Protein AF-A0A2N1U677-F1 (afdb_monomer_lite)

Foldseek 3Di:
DDQLQAQEEEEEAAQQPDDPCPPDLRNLAWFADLLLQQLLCQLPPNNYDYHYDNAPVSVVVSLPSHDNYAEYEYLYHPDDDVVRVLVNLVVCCVSCVNHFYEYEDLVLAFDPSGQEYANFSCNVVVVCVVVPDRHGGDRYHDDDDDHQFGAGHPDADAADPTAHRLLQDDDFGEHEFAASSGRSCSPPPVDADDPDLVRVLVNVVSVVVSVHQEYEYERHNCALVVLLSNQVSCVVVVHAYEYEHELPDDHDHAQSDPSDAAYEYEADALVRLVSLLVVLVVCVVSVHAYEYEHEQRNFPRPCLLVNLVSHPTYHYPPVVPDDLVRLLVSLCSNCVVPLVVLVVPDDDPSSVVSSVSVVVSSCCSNVDDPVPD

pLDDT: mean 85.01, std 12.99, range [31.02, 97.56]

Secondary structure (DSSP, 8-state):
---TT-SEEEEEE---S-TT-TTSGGGGS-B---HHHHHHHTTSTTTEEEEE-SSHHHHHHHTTT----SEEEEEE-TT--HHHHHHHHHHHHHH-TTSEEEEE-TT-PPPTTSSEEE-S-SHHHHHHHHTTPPP-EEEE---TT---PPPPPSSPPPTTS-B--GGG--SSSEEEE--GGGGGGTT-SS------HHHHHHHHHHHHHTT--EEEEPSSS--HHHHHHHHHHHHHTT--EEEEE-TTS--------TTEEEEEEE---TTTHHHHHHHHHHHHHTT-EEEEEE-GGGTT-TTHHHHHHH-SEEEE--GGGS-HHHHHHHHHHHHTTTHHHHHTT--SHHHHHHHHHHHHHHHHHHH--GGG-

Radius of gyration: 21.02 Å; chains: 1; bounding box: 50×52×60 Å

Sequence (373 aa):
MQNPKSEILLISSEAEATTGDYHSLRHFGGCFAPLGLFCLAAAAPGRIAVVNAGNLTQLNECLQDFCNIKAVVIQPGSCREDKVMQSTVTELRKRFPAASIGISDPTATHREAFDFTVAGTGKTAVLRILRGEVPAGLFDGQTAATFDILDIPKEPHAEGEYEAHPEKWLAGRTLEVFQPWLGLLDRSENYFCWPGIDWMAKFISWLKLSGYGAVHFRPSGLTPANLHELRSVMLNLEMPFAASFNISEDLHFTRVGAPLRQIWLYHPAPETAHICLEQLDRIRSADCLPGVQLNLGSSGLATEPEMLAAAERICLSDLPCWALSDLKRVMARFWRRRFFSRLARLRSAGELIMFMKTSYNILDILLSSERHR

Structure (mmCIF, N/CA/C/O backbone):
data_AF-A0A2N1U677-F1
#
_entry.id   AF-A0A2N1U677-F1
#
loop_
_atom_site.group_PDB
_atom_site.id
_atom_site.type_symbol
_atom_site.label_atom_id
_atom_site.label_alt_id
_atom_site.label_comp_id
_atom_site.label_asym_id
_atom_site.label_entity_id
_atom_site.label_seq_id
_atom_site.pdbx_PDB_ins_code
_atom_site.Cartn_x
_atom_site.Cartn_y
_atom_site.Cartn_z
_atom_site.occupancy
_atom_site.B_iso_or_equiv
_atom_site.auth_seq_id
_atom_site.auth_comp_id
_atom_site.auth_asym_id
_atom_site.auth_atom_id
_atom_site.pdbx_PDB_model_num
ATOM 1 N N . MET A 1 1 ? -17.541 -1.625 4.372 1.00 56.03 1 MET A N 1
ATOM 2 C CA . MET A 1 1 ? -17.523 -2.262 5.711 1.00 56.03 1 MET A CA 1
ATOM 3 C C . MET A 1 1 ? -17.676 -1.198 6.811 1.00 56.03 1 MET A C 1
ATOM 5 O O . MET A 1 1 ? -16.831 -1.071 7.688 1.00 56.03 1 MET A O 1
ATOM 9 N N . GLN A 1 2 ? -18.742 -0.396 6.748 1.00 67.31 2 GLN A N 1
ATOM 10 C CA . GLN A 1 2 ? -19.044 0.640 7.739 1.00 67.31 2 GLN A CA 1
ATOM 11 C C . GLN A 1 2 ? -20.211 0.131 8.583 1.00 67.31 2 GLN A C 1
ATOM 13 O O . GLN A 1 2 ? -21.305 -0.075 8.065 1.00 67.31 2 GLN A O 1
ATOM 18 N N . ASN A 1 3 ? -19.964 -0.144 9.862 1.00 80.69 3 ASN A N 1
ATOM 19 C CA . ASN A 1 3 ? -21.031 -0.411 10.815 1.00 80.69 3 ASN A CA 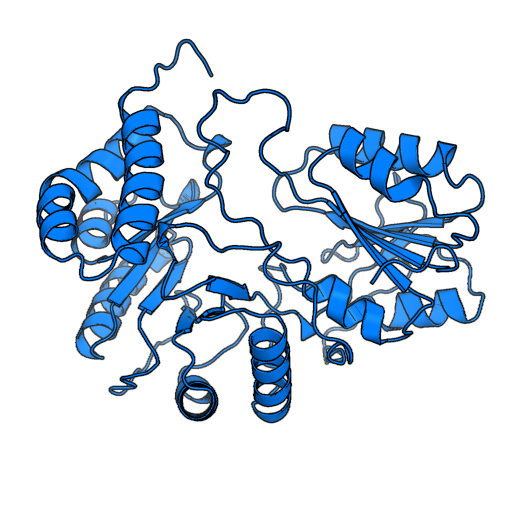1
ATOM 20 C C . ASN A 1 3 ? -21.144 0.810 11.737 1.00 80.69 3 ASN A C 1
ATOM 22 O O . ASN A 1 3 ? -20.254 1.005 12.562 1.00 80.69 3 ASN A O 1
ATOM 26 N N . PRO A 1 4 ? -22.231 1.597 11.664 1.00 83.81 4 PRO A N 1
ATOM 27 C CA . PRO A 1 4 ? -22.494 2.722 12.571 1.00 83.81 4 PRO A CA 1
ATOM 28 C C . PRO A 1 4 ? -22.359 2.379 14.066 1.00 83.81 4 PRO A C 1
ATOM 30 O O . PRO A 1 4 ? -22.087 3.242 14.899 1.00 83.81 4 PRO A O 1
ATOM 33 N N . LYS A 1 5 ? -22.530 1.093 14.412 1.00 87.38 5 LYS A N 1
ATOM 34 C CA . LYS A 1 5 ? -22.413 0.553 15.774 1.00 87.38 5 LYS A CA 1
ATOM 35 C C . LYS A 1 5 ? -20.999 0.100 16.155 1.00 87.38 5 LYS A C 1
ATOM 37 O O . LYS A 1 5 ? -20.846 -0.540 17.193 1.00 87.38 5 LYS A O 1
ATOM 42 N N . SER A 1 6 ? -19.987 0.358 15.329 1.00 92.62 6 SER A N 1
ATOM 43 C CA . SER A 1 6 ? -18.600 0.053 15.680 1.00 92.62 6 SER A CA 1
ATOM 44 C C . SER A 1 6 ? -18.167 0.799 16.943 1.00 92.62 6 SER A C 1
ATOM 46 O O . SER A 1 6 ? -18.628 1.898 17.229 1.00 92.62 6 SER A O 1
ATOM 48 N N . GLU A 1 7 ? -17.278 0.170 17.704 1.00 96.00 7 GLU A N 1
ATOM 49 C CA . GLU A 1 7 ? -16.729 0.687 18.959 1.00 96.00 7 GLU 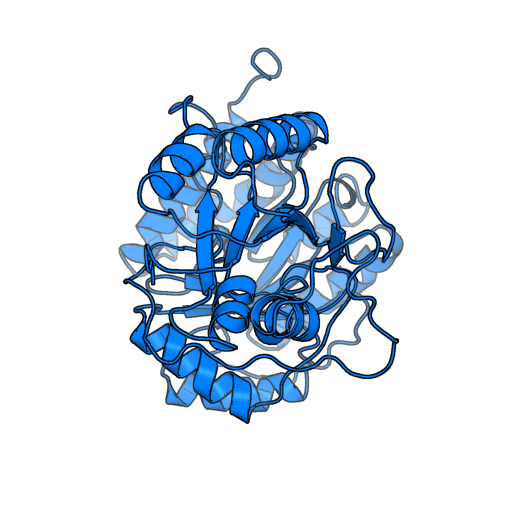A CA 1
ATOM 50 C C . GLU A 1 7 ? -15.339 1.297 18.763 1.00 96.00 7 GLU A C 1
ATOM 52 O O . GLU A 1 7 ? -14.914 2.129 19.561 1.00 96.00 7 GLU A O 1
ATOM 57 N N . ILE A 1 8 ? -14.623 0.888 17.713 1.00 97.19 8 ILE A N 1
ATOM 58 C CA . ILE A 1 8 ? -13.300 1.410 17.371 1.00 97.19 8 ILE A CA 1
ATOM 59 C C . ILE A 1 8 ? -13.316 1.925 15.936 1.00 97.19 8 ILE A C 1
ATOM 61 O O . ILE A 1 8 ? -13.784 1.227 15.031 1.00 97.19 8 ILE A O 1
ATOM 65 N N . LEU A 1 9 ? -12.759 3.120 15.733 1.00 95.88 9 LEU A N 1
ATOM 66 C CA . LEU A 1 9 ? -12.457 3.660 14.409 1.00 95.88 9 LEU A CA 1
ATOM 67 C C . LEU A 1 9 ? -10.959 3.581 14.136 1.00 95.88 9 LEU A C 1
ATOM 69 O O . LEU A 1 9 ? -10.155 4.131 14.887 1.00 95.88 9 LEU A O 1
ATOM 73 N N . LEU A 1 10 ? -10.593 2.925 13.040 1.00 95.25 10 LEU A N 1
ATOM 74 C CA . LEU A 1 10 ? -9.250 2.960 12.477 1.00 95.25 10 LEU A CA 1
ATOM 75 C C . LEU A 1 10 ? -9.245 3.969 11.334 1.00 95.25 10 LEU A C 1
ATOM 77 O O . LEU A 1 10 ? -9.951 3.781 10.344 1.00 95.25 10 LEU A O 1
ATOM 81 N N . ILE A 1 11 ? -8.471 5.039 11.472 1.00 92.25 11 ILE A N 1
ATOM 82 C CA . ILE A 1 11 ? -8.422 6.113 10.482 1.00 92.25 11 ILE A CA 1
ATOM 83 C C . ILE A 1 11 ? -7.095 6.032 9.746 1.00 92.25 11 ILE A C 1
ATOM 85 O O . ILE A 1 11 ? -6.041 6.229 10.351 1.00 92.25 11 ILE A O 1
ATOM 89 N N . SER A 1 12 ? -7.149 5.790 8.437 1.00 88.38 12 SER A N 1
ATOM 90 C CA . SER A 1 12 ? -6.002 6.053 7.578 1.00 88.38 12 SER A CA 1
ATOM 91 C C . SER A 1 12 ? -5.992 7.530 7.238 1.00 88.38 12 SER A C 1
ATOM 93 O O . SER A 1 12 ? -6.943 8.074 6.675 1.00 88.38 12 SER A O 1
ATOM 95 N N . SER A 1 13 ? -4.919 8.187 7.649 1.00 74.75 13 SER A N 1
ATOM 96 C CA . SER A 1 13 ? -4.715 9.609 7.465 1.00 74.75 13 SER A CA 1
ATOM 97 C C . SER A 1 13 ? -3.716 9.818 6.327 1.00 74.75 13 SER A C 1
ATOM 99 O O . SER A 1 13 ? -2.643 10.404 6.514 1.00 74.75 13 SER A O 1
ATOM 101 N N . GLU A 1 14 ? -4.052 9.319 5.142 1.00 65.81 14 GLU A N 1
ATOM 102 C CA . GLU A 1 14 ? -3.264 9.590 3.946 1.00 65.81 14 GLU A CA 1
ATOM 103 C C . GLU A 1 14 ? -3.362 11.065 3.577 1.00 65.81 14 GLU A C 1
ATOM 105 O O . GLU A 1 14 ? -4.395 11.716 3.743 1.00 65.81 14 GLU A O 1
ATOM 110 N N . ALA A 1 15 ? -2.258 11.633 3.106 1.00 50.53 15 ALA A N 1
ATOM 111 C CA . ALA A 1 15 ? -2.346 12.865 2.351 1.00 50.53 15 ALA A CA 1
ATOM 112 C C . ALA A 1 15 ? -2.879 12.485 0.965 1.00 50.53 15 ALA A C 1
ATOM 114 O O . ALA A 1 15 ? -2.095 12.117 0.092 1.00 50.53 15 ALA A O 1
ATOM 115 N N . GLU A 1 16 ? -4.195 12.556 0.750 1.00 42.88 16 GLU A N 1
ATOM 116 C CA . GLU A 1 16 ? -4.633 12.800 -0.621 1.00 42.88 16 GLU A CA 1
ATOM 117 C C . GLU A 1 16 ? -4.070 14.157 -1.045 1.00 42.88 16 GLU A C 1
ATOM 119 O O . GLU A 1 16 ? -3.900 15.081 -0.239 1.00 42.88 16 GLU A O 1
ATOM 124 N N . ALA A 1 17 ? -3.789 14.282 -2.337 1.00 41.75 17 ALA A N 1
ATOM 125 C CA . ALA A 1 17 ? -3.761 15.582 -2.972 1.00 41.75 17 ALA A CA 1
ATOM 126 C C . ALA A 1 17 ? -4.992 16.372 -2.509 1.00 41.75 17 ALA A C 1
ATOM 128 O O . ALA A 1 17 ? -6.118 15.933 -2.714 1.00 41.75 17 ALA A O 1
ATOM 129 N N . THR A 1 18 ? -4.766 17.494 -1.832 1.00 33.59 18 THR A N 1
ATOM 130 C CA . THR A 1 18 ? -5.802 18.359 -1.264 1.00 33.59 18 THR A CA 1
ATOM 131 C C . THR A 1 18 ? -6.970 18.552 -2.230 1.00 33.59 18 THR A C 1
ATOM 133 O O . THR A 1 18 ? -6.846 19.198 -3.270 1.00 33.59 18 THR A O 1
ATOM 136 N N . THR A 1 19 ? -8.112 17.985 -1.860 1.00 31.02 19 THR A N 1
ATOM 137 C CA . THR A 1 19 ? -9.410 18.131 -2.517 1.00 31.02 19 THR A CA 1
ATOM 138 C C . THR A 1 19 ? -9.837 19.596 -2.402 1.00 31.02 19 THR A C 1
ATOM 140 O O . THR A 1 19 ? -10.115 20.086 -1.310 1.00 31.02 19 THR A O 1
ATOM 143 N N . GLY A 1 20 ? -9.809 20.312 -3.527 1.00 32.31 20 GLY A N 1
ATOM 144 C CA . GLY A 1 20 ? -10.097 21.749 -3.608 1.00 32.31 20 GLY A CA 1
ATOM 145 C C . GLY A 1 20 ? -9.450 22.429 -4.815 1.00 32.31 20 GLY A C 1
ATOM 146 O O . GLY A 1 20 ? -10.055 23.320 -5.401 1.00 32.31 20 GLY A O 1
ATOM 147 N N . ASP A 1 21 ? -8.296 21.931 -5.268 1.00 33.22 21 ASP A N 1
ATOM 148 C CA . ASP A 1 21 ? -7.596 22.455 -6.443 1.00 33.22 21 ASP A CA 1
ATOM 149 C C . ASP A 1 21 ? -7.644 21.447 -7.594 1.00 33.22 21 ASP A C 1
ATOM 151 O O . ASP A 1 21 ? -6.665 20.753 -7.864 1.00 33.22 21 ASP A O 1
ATOM 155 N N . TYR A 1 22 ? -8.756 21.410 -8.334 1.00 37.72 22 TYR A N 1
ATOM 156 C CA . TYR A 1 22 ? -8.947 20.627 -9.575 1.00 37.72 22 TYR A CA 1
ATOM 157 C C . TYR A 1 22 ? -7.902 20.905 -10.691 1.00 37.72 22 TYR A C 1
ATOM 159 O O . TYR A 1 22 ? -8.028 20.415 -11.812 1.00 37.72 22 TYR A O 1
ATOM 167 N N . HIS A 1 23 ? -6.863 21.694 -10.404 1.00 37.09 23 HIS A N 1
ATOM 168 C CA . HIS A 1 23 ? -5.899 22.241 -11.349 1.00 37.09 23 HIS A CA 1
ATOM 169 C C . HIS A 1 23 ? -4.428 21.896 -11.052 1.00 37.09 23 HIS A C 1
ATOM 171 O O . HIS A 1 23 ? -3.571 22.373 -11.789 1.00 37.09 23 HIS A O 1
ATOM 177 N N . SER A 1 24 ? -4.092 21.089 -10.028 1.00 40.50 24 SER A N 1
ATOM 178 C CA . SER A 1 24 ? -2.680 20.758 -9.729 1.00 40.50 24 SER A CA 1
ATOM 179 C C . SER A 1 24 ? -2.308 19.278 -9.917 1.00 40.50 24 SER A C 1
ATOM 181 O O . SER A 1 24 ? -3.062 18.385 -9.519 1.00 40.50 24 SER A O 1
ATOM 183 N N . LEU A 1 25 ? -1.107 19.053 -10.477 1.00 45.97 25 LEU A N 1
ATOM 184 C CA . LEU A 1 25 ? -0.244 17.855 -10.606 1.00 45.97 25 LEU A CA 1
ATOM 185 C C . LEU A 1 25 ? -0.531 16.593 -9.762 1.00 45.97 25 LEU A C 1
ATOM 187 O O . LEU A 1 25 ? -0.080 15.504 -10.110 1.00 45.97 25 LEU A O 1
ATOM 191 N N . ARG A 1 26 ? -1.151 16.723 -8.590 1.00 47.69 26 ARG A N 1
ATOM 192 C CA . ARG A 1 26 ? -1.172 15.701 -7.534 1.00 47.69 26 ARG A CA 1
ATOM 193 C C . ARG A 1 26 ? -2.289 14.649 -7.692 1.00 47.69 26 ARG A C 1
ATOM 195 O O . ARG A 1 26 ? -2.305 13.682 -6.942 1.00 47.69 26 ARG A O 1
ATOM 202 N N . HIS A 1 27 ? -3.179 14.788 -8.678 1.00 49.16 27 HIS A N 1
ATOM 203 C CA . HIS A 1 27 ? -4.418 13.994 -8.793 1.00 49.16 27 HIS A CA 1
ATOM 204 C C . HIS A 1 27 ? -4.278 12.602 -9.435 1.00 49.16 27 HIS A C 1
ATOM 206 O O . HIS A 1 27 ? -5.198 11.798 -9.336 1.00 49.16 27 HIS A O 1
ATOM 212 N N . PHE A 1 28 ? -3.154 12.290 -10.088 1.00 52.91 28 PHE A N 1
ATOM 213 C CA . PHE A 1 28 ? -2.907 10.953 -10.658 1.00 52.91 28 PHE A CA 1
ATOM 214 C C . PHE A 1 28 ? -1.932 10.115 -9.819 1.00 52.91 28 PHE A C 1
ATOM 216 O O . PHE A 1 28 ? -1.472 9.065 -10.273 1.00 52.91 28 PHE A O 1
ATOM 223 N N . GLY A 1 29 ? -1.601 10.578 -8.608 1.00 56.81 29 GLY A N 1
ATOM 224 C CA . GLY A 1 29 ? -0.996 9.731 -7.588 1.00 56.81 29 GLY A CA 1
ATOM 225 C C . GLY A 1 29 ? -1.984 8.623 -7.254 1.00 56.81 29 GLY A C 1
ATOM 226 O O . GLY A 1 29 ? -3.143 8.925 -6.994 1.00 56.81 29 GLY A O 1
ATOM 227 N N . GLY A 1 30 ? -1.575 7.357 -7.342 1.00 63.50 30 GLY A N 1
ATOM 228 C CA . GLY A 1 30 ? -2.467 6.245 -7.010 1.00 63.50 30 GLY A CA 1
ATOM 229 C C . GLY A 1 30 ? -3.147 6.443 -5.648 1.00 63.50 30 GLY A C 1
ATOM 230 O O . GLY A 1 30 ? -2.568 7.053 -4.752 1.00 63.50 30 GLY A O 1
ATOM 231 N N . CYS A 1 31 ? -4.366 5.935 -5.495 1.00 75.25 31 CYS A N 1
ATOM 232 C CA . CYS A 1 31 ? -5.063 5.915 -4.214 1.00 75.25 31 CYS A CA 1
ATOM 233 C C . CYS A 1 31 ? -4.738 4.588 -3.528 1.00 75.25 31 CYS A C 1
ATOM 235 O O . CYS A 1 31 ? -5.132 3.523 -4.017 1.00 75.25 31 CYS A O 1
ATOM 237 N N . PHE A 1 32 ? -3.967 4.634 -2.442 1.00 81.38 32 PHE A N 1
ATOM 238 C CA . PHE A 1 32 ? -3.572 3.423 -1.740 1.00 81.38 32 PHE A CA 1
ATOM 239 C C . PHE A 1 32 ? -4.705 2.922 -0.847 1.00 81.38 32 PHE A C 1
ATOM 241 O O . PHE A 1 32 ? -5.360 3.673 -0.130 1.00 81.38 32 PHE A O 1
ATOM 248 N N . ALA A 1 33 ? -4.918 1.611 -0.866 1.00 86.00 33 ALA A N 1
ATOM 249 C CA . ALA A 1 33 ? -5.853 0.977 0.045 1.00 86.00 33 ALA A CA 1
ATOM 250 C C . ALA A 1 33 ? -5.252 0.922 1.465 1.00 86.00 33 ALA A C 1
ATOM 252 O O . ALA A 1 33 ? -4.071 0.578 1.615 1.00 86.00 33 ALA A O 1
ATOM 253 N N . PRO A 1 34 ? -6.034 1.171 2.531 1.00 89.62 34 PRO A N 1
ATOM 254 C CA . PRO A 1 34 ? -5.597 0.976 3.911 1.00 89.62 34 PRO A CA 1
ATOM 255 C C . PRO A 1 34 ? -5.701 -0.512 4.292 1.00 89.62 34 PRO A C 1
ATOM 257 O O . PRO A 1 34 ? -6.388 -0.888 5.243 1.00 89.62 34 PRO A O 1
ATOM 260 N N . LEU A 1 35 ? -5.047 -1.378 3.510 1.00 93.38 35 LEU A N 1
ATOM 261 C CA . LEU A 1 35 ? -5.156 -2.837 3.609 1.00 93.38 35 LEU A CA 1
ATOM 262 C C . LEU A 1 35 ? -4.779 -3.347 5.002 1.00 93.38 35 LEU A C 1
ATOM 264 O O . LEU A 1 35 ? -5.471 -4.216 5.531 1.00 93.38 35 LEU A O 1
ATOM 268 N N . GLY A 1 36 ? -3.750 -2.762 5.623 1.00 94.44 36 GLY A N 1
ATOM 269 C CA . GLY A 1 36 ? -3.410 -3.036 7.016 1.00 94.44 36 GLY A CA 1
ATOM 270 C C . GLY A 1 36 ? -4.572 -2.812 7.977 1.00 94.44 36 GLY A C 1
ATOM 271 O O . GLY A 1 36 ? -4.876 -3.665 8.811 1.00 94.44 36 GLY A O 1
ATOM 272 N N . LEU A 1 37 ? -5.286 -1.696 7.833 1.00 94.75 37 LEU A N 1
ATOM 273 C CA . LEU A 1 37 ? -6.435 -1.395 8.684 1.00 94.75 37 LEU A CA 1
ATOM 274 C C . LEU A 1 37 ? -7.602 -2.347 8.419 1.00 94.75 37 LEU A C 1
ATOM 276 O O . LEU A 1 37 ? -8.289 -2.727 9.366 1.00 94.75 37 LEU A O 1
ATOM 280 N N . PHE A 1 38 ? -7.811 -2.782 7.172 1.00 94.62 38 PHE A N 1
ATOM 281 C CA . PHE A 1 38 ? -8.816 -3.804 6.865 1.00 94.62 38 PHE A CA 1
ATOM 282 C C . PHE A 1 38 ? -8.484 -5.143 7.536 1.00 94.62 38 PHE A C 1
ATOM 284 O O . PHE A 1 38 ? -9.351 -5.720 8.195 1.00 94.62 38 PHE A O 1
ATOM 291 N N . CYS A 1 39 ? -7.234 -5.606 7.442 1.00 96.00 39 CYS A N 1
ATOM 292 C CA . CYS A 1 39 ? -6.762 -6.796 8.156 1.00 96.00 39 CYS A CA 1
ATOM 293 C C . CYS A 1 39 ? -6.886 -6.642 9.680 1.00 96.00 39 CYS A C 1
ATOM 295 O O . CYS A 1 39 ? -7.303 -7.572 10.367 1.00 96.00 39 CYS A O 1
ATOM 297 N N . LEU A 1 40 ? -6.611 -5.457 10.232 1.00 96.12 40 LEU A N 1
ATOM 298 C CA . LEU A 1 40 ? -6.774 -5.210 11.666 1.00 96.12 40 LEU A CA 1
ATOM 299 C C . LEU A 1 40 ? -8.248 -5.228 12.090 1.00 96.12 40 LEU A C 1
ATOM 301 O O . LEU A 1 40 ? -8.591 -5.808 13.120 1.00 96.12 40 LEU A O 1
ATOM 305 N N . ALA A 1 41 ? -9.139 -4.651 11.285 1.00 95.50 41 ALA A N 1
ATOM 306 C CA . ALA A 1 41 ? -10.576 -4.687 11.536 1.00 95.50 41 ALA A CA 1
ATOM 307 C C . ALA A 1 41 ? -11.150 -6.116 11.486 1.00 95.50 41 ALA A C 1
ATOM 309 O O . ALA A 1 41 ? -12.126 -6.412 12.181 1.00 95.50 41 ALA A O 1
ATOM 310 N N . ALA A 1 42 ? -10.513 -7.029 10.742 1.00 94.75 42 ALA A N 1
ATOM 311 C CA . ALA A 1 42 ? -10.884 -8.442 10.712 1.00 94.75 42 ALA A CA 1
ATOM 312 C C . ALA A 1 42 ? -10.698 -9.152 12.070 1.00 94.75 42 ALA A C 1
ATOM 314 O O . ALA A 1 42 ? -11.328 -10.186 12.292 1.00 94.75 42 ALA A O 1
ATOM 315 N N . ALA A 1 43 ? -9.923 -8.585 13.007 1.00 94.06 43 ALA A N 1
ATOM 316 C CA . ALA A 1 43 ? -9.764 -9.129 14.359 1.00 94.06 43 ALA A CA 1
ATOM 317 C C . ALA A 1 43 ? -11.063 -9.091 15.190 1.00 94.06 43 ALA A C 1
ATOM 319 O O . ALA A 1 43 ? -11.231 -9.888 16.113 1.00 94.06 43 ALA A O 1
ATOM 320 N N . ALA A 1 44 ? -11.990 -8.178 14.877 1.00 93.69 44 ALA A N 1
ATOM 321 C CA . ALA A 1 44 ? -13.313 -8.119 15.498 1.00 93.69 44 ALA A CA 1
ATOM 322 C C . ALA A 1 44 ? -14.359 -7.558 14.512 1.00 93.69 44 ALA A C 1
ATOM 324 O O . ALA A 1 44 ? -14.758 -6.389 14.620 1.00 93.69 44 ALA A O 1
ATOM 325 N N . PRO A 1 45 ? -14.830 -8.384 13.555 1.00 90.62 45 PRO A N 1
ATOM 326 C CA . PRO A 1 45 ? -15.741 -7.947 12.502 1.00 90.62 45 PRO A CA 1
ATOM 327 C C . PRO A 1 45 ? -17.011 -7.302 13.065 1.00 90.62 45 PRO A C 1
ATOM 329 O O . PRO A 1 45 ? -17.600 -7.784 14.032 1.00 90.62 45 PRO A O 1
ATOM 332 N N . GLY A 1 46 ? -17.422 -6.181 12.472 1.00 90.12 46 GLY A N 1
ATOM 333 C CA . GLY A 1 46 ? -18.595 -5.410 12.894 1.00 90.12 46 GLY A CA 1
ATOM 334 C C . GLY A 1 46 ? -18.377 -4.516 14.120 1.00 90.12 46 GLY A C 1
ATOM 335 O O . GLY A 1 46 ? -19.147 -3.575 14.309 1.00 90.12 46 GLY A O 1
ATOM 336 N N . ARG A 1 47 ? -17.330 -4.739 14.923 1.00 94.62 47 ARG A N 1
ATOM 337 C CA . ARG A 1 47 ? -16.988 -3.888 16.081 1.00 94.62 47 ARG A CA 1
ATOM 338 C C . ARG A 1 47 ? -15.918 -2.846 15.764 1.00 94.62 47 ARG A C 1
ATOM 340 O O . ARG A 1 47 ? -15.796 -1.871 16.500 1.00 94.62 47 ARG A O 1
ATOM 347 N N . ILE A 1 48 ? -15.172 -3.036 14.680 1.00 95.25 48 ILE A N 1
ATOM 348 C CA . ILE A 1 48 ? -14.133 -2.119 14.209 1.00 95.25 48 ILE A CA 1
ATOM 349 C C . ILE A 1 48 ? -14.516 -1.632 12.810 1.00 95.25 48 ILE A C 1
ATOM 351 O O . ILE A 1 48 ? -14.821 -2.449 11.938 1.00 95.25 48 ILE A O 1
ATOM 355 N N . ALA A 1 49 ? -14.480 -0.319 12.599 1.00 93.31 49 ALA A N 1
ATOM 356 C CA . ALA A 1 49 ? -14.676 0.298 11.293 1.00 93.31 49 ALA A CA 1
ATOM 357 C C . ALA A 1 49 ? -13.386 0.971 10.817 1.00 93.31 49 ALA A C 1
ATOM 359 O O . ALA A 1 49 ? -12.609 1.494 11.616 1.00 93.31 49 ALA A O 1
ATOM 360 N N . VAL A 1 50 ? -13.172 0.949 9.501 1.00 92.00 50 VAL A N 1
ATOM 361 C CA . VAL A 1 50 ? -12.043 1.610 8.842 1.00 92.00 50 VAL A CA 1
ATOM 362 C C . VAL A 1 50 ? -12.564 2.818 8.084 1.00 92.00 50 VAL A C 1
ATOM 364 O O . VAL A 1 50 ? -13.530 2.711 7.330 1.00 92.00 50 VAL A O 1
ATOM 367 N N . VAL A 1 51 ? -11.909 3.955 8.284 1.00 89.25 51 VAL A N 1
ATOM 368 C CA . VAL A 1 51 ? -12.169 5.199 7.564 1.00 89.25 51 VAL A CA 1
ATOM 369 C C . VAL A 1 51 ? -10.890 5.583 6.834 1.00 89.25 51 VAL A C 1
ATOM 371 O O . VAL A 1 51 ? -9.843 5.744 7.458 1.00 89.25 51 VAL A O 1
ATOM 374 N N . ASN A 1 52 ? -10.971 5.722 5.514 1.00 84.12 52 ASN A N 1
ATOM 375 C CA . ASN A 1 52 ? -9.918 6.342 4.722 1.00 84.12 52 ASN A CA 1
ATOM 376 C C . ASN A 1 52 ? -10.363 7.764 4.391 1.00 84.12 52 ASN A C 1
ATOM 378 O O . ASN A 1 52 ? -11.390 7.933 3.735 1.00 84.12 52 ASN A O 1
ATOM 382 N N . ALA A 1 53 ? -9.653 8.770 4.895 1.00 72.62 53 ALA A N 1
ATOM 383 C CA . ALA A 1 53 ? -10.010 10.164 4.662 1.00 72.62 53 ALA A CA 1
ATOM 384 C C . ALA A 1 53 ? -8.786 10.961 4.213 1.00 72.62 53 ALA A C 1
ATOM 386 O O . ALA A 1 53 ? -7.830 11.160 4.971 1.00 72.62 53 ALA A O 1
ATOM 387 N N . GLY A 1 54 ? -8.853 11.466 2.982 1.00 66.50 54 GLY A N 1
ATOM 388 C CA . GLY A 1 54 ? -7.821 12.297 2.378 1.00 66.50 54 GLY A CA 1
ATOM 389 C C . GLY A 1 54 ? -7.740 13.694 2.988 1.00 66.50 54 GLY A C 1
ATOM 390 O O . GLY A 1 54 ? -6.656 14.275 3.064 1.00 66.50 54 GLY A O 1
ATOM 391 N N . ASN A 1 55 ? -8.861 14.224 3.491 1.00 71.94 55 ASN A N 1
ATOM 392 C CA . ASN A 1 55 ? -8.935 15.537 4.136 1.00 71.94 55 ASN A CA 1
ATOM 393 C C . ASN A 1 55 ? -9.930 15.573 5.322 1.00 71.94 55 ASN A C 1
ATOM 395 O O . ASN A 1 55 ? -10.623 14.597 5.609 1.00 71.94 55 ASN A O 1
ATOM 399 N N . LEU A 1 56 ? -10.008 16.719 6.014 1.00 76.69 56 LEU A N 1
ATOM 400 C CA . LEU A 1 56 ? -10.920 16.920 7.153 1.00 76.69 56 LEU A CA 1
ATOM 401 C C . LEU A 1 56 ? -12.408 16.928 6.761 1.00 76.69 56 LEU A C 1
ATOM 403 O O . LEU A 1 56 ? -13.240 16.500 7.554 1.00 76.69 56 LEU A O 1
ATOM 407 N N . THR A 1 57 ? -12.759 17.392 5.562 1.00 78.38 57 THR A N 1
ATOM 408 C CA . THR A 1 57 ? -14.151 17.437 5.086 1.00 78.38 57 THR A CA 1
ATOM 409 C C . THR A 1 57 ? -14.703 16.033 4.842 1.00 78.38 57 THR A C 1
ATOM 411 O O . THR A 1 57 ? -15.710 15.667 5.438 1.00 78.38 57 THR A O 1
ATOM 414 N N . GLN A 1 58 ? -13.997 15.217 4.054 1.00 77.81 58 GLN A N 1
ATOM 415 C CA . GLN A 1 58 ? -14.297 13.802 3.826 1.00 77.81 58 GLN A CA 1
ATOM 416 C C . GLN A 1 58 ? -14.316 13.028 5.145 1.00 77.81 58 GLN A C 1
ATOM 418 O O . GLN A 1 58 ? -15.180 12.181 5.356 1.00 77.81 58 GLN A O 1
ATOM 423 N N . LEU A 1 59 ? -13.378 13.328 6.056 1.00 83.69 59 LEU A N 1
ATOM 424 C CA . LEU A 1 59 ? -13.385 12.731 7.387 1.00 83.69 59 LEU A CA 1
ATOM 425 C C . LEU A 1 59 ? -14.704 13.046 8.100 1.00 83.69 59 LEU A C 1
ATOM 427 O O . LEU A 1 59 ? -15.384 12.132 8.550 1.00 83.69 59 LEU A O 1
ATOM 431 N N . ASN A 1 60 ? -15.100 14.315 8.159 1.00 83.69 60 ASN A N 1
ATOM 432 C CA . ASN A 1 60 ? -16.330 14.726 8.830 1.00 83.69 60 ASN A CA 1
ATOM 433 C C . ASN A 1 60 ? -17.585 14.103 8.215 1.00 83.69 60 ASN A C 1
ATOM 435 O O . ASN A 1 60 ? -18.472 13.702 8.964 1.00 83.69 60 ASN A O 1
ATOM 439 N N . GLU A 1 61 ? -17.652 13.991 6.887 1.00 84.12 61 GLU A N 1
ATOM 440 C CA . GLU A 1 61 ? -18.738 13.309 6.172 1.00 84.12 61 GLU A CA 1
ATOM 441 C C . GLU A 1 61 ? -18.816 11.826 6.558 1.00 84.12 61 GLU A C 1
ATOM 443 O O . GLU A 1 61 ? -19.868 11.357 6.987 1.00 84.12 61 GLU A O 1
ATOM 448 N N . CYS A 1 62 ? -17.689 11.109 6.523 1.00 83.75 62 CYS A N 1
ATOM 449 C CA . CYS A 1 62 ? -17.621 9.702 6.921 1.00 83.75 62 CYS A CA 1
ATOM 450 C C . CYS A 1 62 ? -17.982 9.472 8.398 1.00 83.75 62 CYS A C 1
ATOM 452 O O . CYS A 1 62 ? -18.459 8.400 8.761 1.00 83.75 62 CYS A O 1
ATOM 454 N N . LEU A 1 63 ? -17.740 10.452 9.273 1.00 87.81 63 LEU A N 1
ATOM 455 C CA . LEU A 1 63 ? -17.968 10.326 10.715 1.00 87.81 63 LEU A CA 1
ATOM 456 C C . LEU A 1 63 ? -19.418 10.612 11.157 1.00 87.81 63 LEU A C 1
ATOM 458 O O . LEU A 1 63 ? -19.729 10.471 12.349 1.00 87.81 63 LEU A O 1
ATOM 462 N N . GLN A 1 64 ? -20.313 11.013 10.245 1.00 85.38 64 GLN A N 1
ATOM 463 C CA . GLN A 1 64 ? -21.690 11.405 10.586 1.00 85.38 64 GLN A CA 1
ATOM 464 C C . GLN A 1 64 ? -22.527 10.256 11.157 1.00 85.38 64 GLN A C 1
ATOM 466 O O . GLN A 1 64 ? -23.346 10.482 12.050 1.00 85.38 64 GLN A O 1
ATOM 471 N N . ASP A 1 65 ? -22.264 9.028 10.720 1.00 85.06 65 ASP A N 1
ATOM 472 C CA . ASP A 1 65 ? -23.098 7.878 11.070 1.00 85.06 65 ASP A CA 1
ATOM 473 C C . ASP A 1 65 ? -22.656 7.166 12.356 1.00 85.06 65 ASP A C 1
ATOM 475 O O . ASP A 1 65 ? -23.395 6.357 12.913 1.00 85.06 65 ASP A O 1
ATOM 479 N N . PHE A 1 66 ? -21.463 7.466 12.873 1.00 88.88 66 PHE A N 1
ATOM 480 C CA . PHE A 1 66 ? -20.923 6.798 14.057 1.00 88.88 66 PHE A CA 1
ATOM 481 C C . PHE A 1 66 ? -21.360 7.480 15.355 1.00 88.88 66 PHE A C 1
ATOM 483 O O . PHE A 1 66 ? -21.285 8.703 15.483 1.00 88.88 66 PHE A O 1
ATOM 490 N N . CYS A 1 67 ? -21.771 6.682 16.347 1.00 83.50 67 CYS A N 1
ATOM 491 C CA . CYS A 1 67 ? -22.296 7.195 17.620 1.00 83.50 67 CYS A CA 1
ATOM 492 C C . CYS A 1 67 ? -21.703 6.556 18.889 1.00 83.50 67 CYS A C 1
ATOM 494 O O . CYS A 1 67 ? -21.702 7.200 19.932 1.00 83.50 67 CYS A O 1
ATOM 496 N N . ASN A 1 68 ? -21.159 5.334 18.819 1.00 87.19 68 ASN A N 1
ATOM 497 C CA . ASN A 1 68 ? -20.737 4.553 19.997 1.00 87.19 68 ASN A CA 1
ATOM 498 C C . ASN A 1 68 ? -19.223 4.300 20.056 1.00 87.19 68 ASN A C 1
ATOM 500 O O . ASN A 1 68 ? -18.769 3.227 20.458 1.00 87.19 68 ASN A O 1
ATOM 504 N N . ILE A 1 69 ? -18.434 5.284 19.632 1.00 94.88 69 ILE A N 1
ATOM 505 C CA . ILE A 1 69 ? -16.982 5.141 19.539 1.00 94.88 69 ILE A CA 1
ATOM 506 C C . ILE A 1 69 ? -16.351 5.210 20.932 1.00 94.88 69 ILE A C 1
ATOM 508 O O . ILE A 1 69 ? -16.501 6.200 21.643 1.00 94.88 69 ILE A O 1
ATOM 512 N N . LYS A 1 70 ? -15.625 4.154 21.305 1.00 95.25 70 LYS A N 1
ATOM 513 C CA . LYS A 1 70 ? -14.808 4.064 22.524 1.00 95.25 70 LYS A CA 1
ATOM 514 C C . LYS A 1 70 ? -13.376 4.514 22.279 1.00 95.25 70 LYS A C 1
ATOM 516 O O . LYS A 1 70 ? -12.763 5.112 23.157 1.00 95.25 70 LYS A O 1
ATOM 521 N N . ALA A 1 71 ? -12.841 4.210 21.099 1.00 97.56 71 ALA A N 1
ATOM 522 C CA . ALA A 1 71 ? -11.492 4.606 20.734 1.00 97.56 71 ALA A CA 1
ATOM 523 C C . ALA A 1 71 ? -11.355 4.918 19.244 1.00 97.56 71 ALA A C 1
ATOM 525 O O . ALA A 1 71 ? -12.007 4.310 18.393 1.00 97.56 71 ALA A O 1
ATOM 526 N N . VAL A 1 72 ? -10.446 5.836 18.940 1.00 96.88 72 VAL A N 1
ATOM 527 C CA . VAL A 1 72 ? -10.004 6.155 17.583 1.00 96.88 72 VAL A CA 1
ATOM 528 C C . VAL A 1 72 ? -8.506 5.889 17.501 1.00 96.88 72 VAL A C 1
ATOM 530 O O . VAL A 1 72 ? -7.767 6.33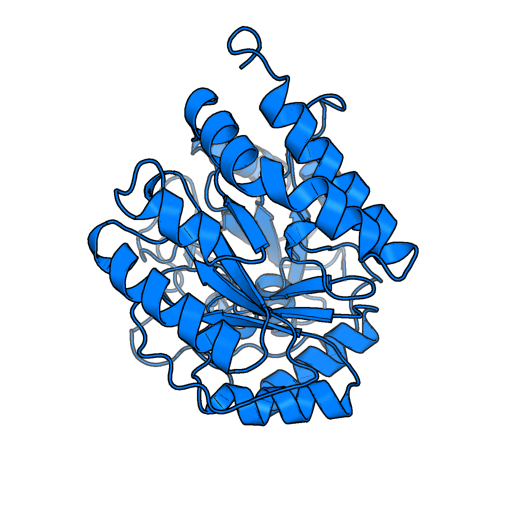9 18.369 1.00 96.88 72 VAL A O 1
ATOM 533 N N . VAL A 1 73 ? -8.044 5.177 16.474 1.00 96.00 73 VAL A N 1
ATOM 534 C CA . VAL A 1 73 ? -6.613 4.971 16.206 1.00 96.00 73 VAL A CA 1
ATOM 535 C C . VAL A 1 73 ? -6.283 5.539 14.836 1.00 96.00 73 VAL A C 1
ATOM 537 O O . VAL A 1 73 ? -6.820 5.086 13.826 1.00 96.00 73 VAL A O 1
ATOM 540 N N . ILE A 1 74 ? -5.393 6.526 14.802 1.00 93.19 74 ILE A N 1
ATOM 541 C CA . ILE A 1 74 ? -4.951 7.174 13.568 1.00 93.19 74 ILE A CA 1
ATOM 542 C C . ILE A 1 74 ? -3.660 6.513 13.084 1.00 93.19 74 ILE A C 1
ATOM 544 O O . ILE A 1 74 ? -2.665 6.490 13.807 1.00 93.19 74 ILE A O 1
ATOM 548 N N . GLN A 1 75 ? -3.657 6.008 11.852 1.00 90.88 75 GLN A N 1
ATOM 549 C CA . GLN A 1 75 ? -2.445 5.634 11.131 1.00 90.88 75 GLN A CA 1
ATOM 550 C C . GLN A 1 75 ? -1.973 6.849 10.315 1.00 90.88 75 GLN A C 1
ATOM 552 O O . GLN A 1 75 ? -2.638 7.215 9.337 1.00 90.88 75 GLN A O 1
ATOM 557 N N . PRO A 1 76 ? -0.877 7.519 10.715 1.00 83.38 76 PRO A N 1
ATOM 558 C CA . PRO A 1 76 ? -0.397 8.699 10.008 1.00 83.38 76 PRO A CA 1
ATOM 559 C C . PRO A 1 76 ? 0.185 8.327 8.637 1.00 83.38 76 PRO A C 1
ATOM 561 O O . PRO A 1 76 ? 0.835 7.294 8.481 1.00 83.38 76 PRO A O 1
ATOM 564 N N . GLY A 1 77 ? -0.022 9.191 7.640 1.00 74.06 77 GLY A N 1
ATOM 565 C CA . GLY A 1 77 ? 0.710 9.136 6.372 1.00 74.06 77 GLY A CA 1
ATOM 566 C C . GLY A 1 77 ? 2.151 9.652 6.504 1.00 74.06 77 GLY A C 1
ATOM 567 O O . GLY A 1 77 ? 2.468 10.391 7.436 1.00 74.06 77 GLY A O 1
ATOM 568 N N . SER A 1 78 ? 3.008 9.318 5.535 1.00 61.25 78 SER A N 1
ATOM 569 C CA . SER A 1 78 ? 4.461 9.580 5.546 1.00 61.25 78 SER A CA 1
ATOM 570 C C . SER A 1 78 ? 4.883 11.059 5.561 1.00 61.25 78 SER A C 1
ATOM 572 O O . SER A 1 78 ? 6.025 11.353 5.900 1.00 61.25 78 SER A O 1
ATOM 574 N N . CYS A 1 79 ? 3.995 12.001 5.217 1.00 54.38 79 CYS A N 1
ATOM 575 C CA . CYS A 1 79 ? 4.346 13.422 5.055 1.00 54.38 79 CYS A CA 1
ATOM 576 C C . CYS A 1 79 ? 3.388 14.409 5.746 1.00 54.38 79 CYS A C 1
ATOM 578 O O . CYS A 1 79 ? 3.352 15.579 5.365 1.00 54.38 79 CYS A O 1
ATOM 580 N N . ARG A 1 80 ? 2.558 13.983 6.710 1.00 60.44 80 ARG A N 1
ATOM 581 C CA . ARG A 1 80 ? 1.631 14.928 7.360 1.00 60.44 80 ARG A CA 1
ATOM 582 C C . ARG A 1 80 ? 2.332 15.763 8.430 1.00 60.44 80 ARG A C 1
ATOM 584 O O . ARG A 1 80 ? 2.909 15.230 9.369 1.00 60.44 80 ARG A O 1
ATOM 591 N N . GLU A 1 81 ? 2.204 17.080 8.293 1.00 63.34 81 GLU A N 1
ATOM 592 C CA . GLU A 1 81 ? 2.648 18.060 9.282 1.00 63.34 81 GLU A CA 1
ATOM 593 C C . GLU A 1 81 ? 1.871 17.919 10.601 1.00 63.34 81 GLU A C 1
ATOM 595 O O . GLU A 1 81 ? 0.651 17.707 10.605 1.00 63.34 81 GLU A O 1
ATOM 600 N N . ASP A 1 82 ? 2.554 18.146 11.725 1.00 70.38 82 ASP A N 1
ATOM 601 C CA . ASP A 1 82 ? 1.974 18.077 13.074 1.00 70.38 82 ASP A CA 1
ATOM 602 C C . ASP A 1 82 ? 0.713 18.946 13.235 1.00 70.38 82 ASP A C 1
ATOM 604 O O . ASP A 1 82 ? -0.221 18.577 13.949 1.00 70.38 82 ASP A O 1
ATOM 608 N N . LYS A 1 83 ? 0.622 20.070 12.512 1.00 72.12 83 LYS A N 1
ATOM 609 C CA . LYS A 1 83 ? -0.544 20.972 12.533 1.00 72.12 83 LYS A CA 1
ATOM 610 C C . LYS A 1 83 ? -1.822 20.324 11.989 1.00 72.12 83 LYS A C 1
ATOM 612 O O . LYS A 1 83 ? -2.911 20.536 12.532 1.00 72.12 83 LYS A O 1
ATOM 617 N N . VAL A 1 84 ? -1.711 19.520 10.929 1.00 74.19 84 VAL A N 1
ATOM 618 C CA . VAL A 1 84 ? -2.858 18.806 10.337 1.00 74.19 84 VAL A CA 1
ATOM 619 C C . VAL A 1 84 ? -3.339 17.715 11.294 1.00 74.19 84 VAL A C 1
ATOM 621 O O . VAL A 1 84 ? -4.544 17.519 11.468 1.00 74.19 84 VAL A O 1
ATOM 624 N N . MET A 1 85 ? -2.405 17.050 11.975 1.00 81.00 85 MET A N 1
ATOM 625 C CA . MET A 1 85 ? -2.711 16.071 13.019 1.00 81.00 85 MET A CA 1
ATOM 626 C C . MET A 1 85 ? -3.407 16.698 14.220 1.00 81.00 85 MET A C 1
ATOM 628 O O . MET A 1 85 ? -4.454 16.199 14.624 1.00 81.00 85 MET A O 1
ATOM 632 N N . GLN A 1 86 ? -2.933 17.840 14.716 1.00 83.25 86 GLN A N 1
ATOM 633 C CA . GLN A 1 86 ? -3.614 18.569 15.790 1.00 83.25 86 GLN A CA 1
ATOM 634 C C . GLN A 1 86 ? -5.041 18.982 15.403 1.00 83.25 86 GLN A C 1
ATOM 636 O O . GLN A 1 86 ? -5.966 18.837 16.205 1.00 83.25 86 GLN A O 1
ATOM 641 N N . SER A 1 87 ? -5.245 19.441 14.165 1.00 84.62 87 SER A N 1
ATOM 642 C CA . SER A 1 87 ? -6.578 19.811 13.664 1.00 84.62 87 SER A CA 1
ATOM 643 C C . SER A 1 87 ? -7.510 18.597 13.591 1.00 84.62 87 SER A C 1
ATOM 645 O O . SER A 1 87 ? -8.661 18.670 14.017 1.00 84.62 87 SER A O 1
ATOM 647 N N . THR A 1 88 ? -6.985 17.459 13.128 1.00 87.31 88 THR A N 1
ATOM 648 C CA . THR A 1 88 ? -7.712 16.181 13.066 1.00 87.31 88 THR A CA 1
ATOM 649 C C . THR A 1 88 ? -8.119 15.706 14.462 1.00 87.31 88 THR A C 1
ATOM 651 O O . THR A 1 88 ? -9.285 15.400 14.691 1.00 87.31 88 THR A O 1
ATOM 654 N N . VAL A 1 89 ? -7.190 15.706 15.424 1.00 90.69 89 VAL A N 1
ATOM 655 C CA . VAL A 1 89 ? -7.471 15.340 16.823 1.00 90.69 89 VAL A CA 1
ATOM 656 C C . VAL A 1 89 ? -8.513 16.270 17.438 1.00 90.69 89 VAL A C 1
ATOM 658 O O . VAL A 1 89 ? -9.443 15.802 18.089 1.00 90.69 89 VAL A O 1
ATOM 661 N N . THR A 1 90 ? -8.395 17.580 17.212 1.00 90.56 90 THR A N 1
ATOM 662 C CA . THR A 1 90 ? -9.362 18.562 17.724 1.00 90.56 90 THR A CA 1
ATOM 663 C C . THR A 1 90 ? -10.778 18.260 17.241 1.00 90.56 90 THR A C 1
ATOM 665 O O . THR A 1 90 ? -11.719 18.302 18.031 1.00 90.56 90 THR A O 1
ATOM 668 N N . GLU A 1 91 ? -10.942 17.929 15.962 1.00 90.06 91 GLU A N 1
ATOM 669 C CA . GLU A 1 91 ? -12.254 17.623 15.401 1.00 90.06 91 GLU A CA 1
ATOM 670 C C . GLU A 1 91 ? -12.810 16.287 15.907 1.00 90.06 91 GLU A C 1
ATOM 672 O O . GLU A 1 91 ? -13.968 16.206 16.319 1.00 90.06 91 GLU A O 1
ATOM 677 N N . LEU A 1 92 ? -11.959 15.262 16.007 1.00 92.94 92 LEU A N 1
ATOM 678 C CA . LEU A 1 92 ? -12.330 13.978 16.601 1.00 92.94 92 LEU A CA 1
ATOM 679 C C . LEU A 1 92 ? -12.781 14.128 18.060 1.00 92.94 92 LEU A C 1
ATOM 681 O O . LEU A 1 92 ? -13.775 13.517 18.443 1.00 92.94 92 LEU A O 1
ATOM 685 N N . ARG A 1 93 ? -12.116 14.979 18.855 1.00 93.88 93 ARG A N 1
ATOM 686 C CA . ARG A 1 93 ? -12.514 15.268 20.245 1.00 93.88 93 ARG A CA 1
ATOM 687 C C . ARG A 1 93 ? -13.875 15.950 20.332 1.00 93.88 93 ARG A C 1
ATOM 689 O O . ARG A 1 93 ? -14.651 15.631 21.227 1.00 93.88 93 ARG A O 1
ATOM 696 N N . LYS A 1 94 ? -14.192 16.867 19.412 1.00 92.19 94 LYS A N 1
ATOM 697 C CA . LYS A 1 94 ? -15.531 17.479 19.354 1.00 92.19 94 LYS A CA 1
ATOM 698 C C . LYS A 1 94 ? -16.600 16.446 19.014 1.00 92.19 94 LYS A C 1
ATOM 700 O O . LYS A 1 94 ? -17.687 16.482 19.584 1.00 92.19 94 LYS A O 1
ATOM 705 N N . ARG A 1 95 ? -16.301 15.545 18.074 1.00 92.19 95 ARG A N 1
ATOM 706 C CA . ARG A 1 95 ? -17.257 14.553 17.577 1.00 92.19 95 ARG A CA 1
ATOM 707 C C . ARG A 1 95 ? -17.487 13.408 18.563 1.00 92.19 95 ARG A C 1
ATOM 709 O O . ARG A 1 95 ? -18.627 12.991 18.749 1.00 92.19 95 ARG A O 1
ATOM 716 N N . PHE A 1 96 ? -16.424 12.923 19.197 1.00 94.44 96 PHE A N 1
ATOM 717 C CA . PHE A 1 96 ? -16.438 11.791 20.120 1.00 94.44 96 PHE A CA 1
ATOM 718 C C . PHE A 1 96 ? -15.797 12.182 21.461 1.00 94.44 96 PHE A C 1
ATOM 720 O O . PHE A 1 96 ? -14.709 11.709 21.786 1.00 94.44 96 PHE A O 1
ATOM 727 N N . PRO A 1 97 ? -16.456 13.027 22.276 1.00 92.94 97 PRO A N 1
ATOM 728 C CA . PRO A 1 97 ? -15.860 13.579 23.498 1.00 92.94 97 PRO A CA 1
ATOM 729 C C . PRO A 1 97 ? -15.527 12.530 24.569 1.00 92.94 97 PRO A C 1
ATOM 731 O O . PRO A 1 97 ? -14.734 12.804 25.464 1.00 92.94 97 PRO A O 1
ATOM 734 N N . ALA A 1 98 ? -16.135 11.343 24.497 1.00 92.81 98 ALA A N 1
ATOM 735 C CA . ALA A 1 98 ? -15.888 10.234 25.418 1.00 92.81 98 ALA A CA 1
ATOM 736 C C . ALA A 1 98 ? -14.893 9.190 24.877 1.00 92.81 98 ALA A C 1
ATOM 738 O O . ALA A 1 98 ? -14.570 8.244 25.593 1.00 92.81 98 ALA A O 1
ATOM 739 N N . ALA A 1 99 ? -14.443 9.320 23.624 1.00 96.12 99 ALA A N 1
ATOM 740 C CA . ALA A 1 99 ? -13.527 8.364 23.018 1.00 96.12 99 ALA A CA 1
ATOM 741 C C . ALA A 1 99 ? -12.075 8.715 23.347 1.00 96.12 99 ALA A C 1
ATOM 743 O O . ALA A 1 99 ? -11.681 9.877 23.269 1.00 96.12 99 ALA A O 1
ATOM 744 N N . SER A 1 100 ? -11.261 7.698 23.621 1.00 97.06 100 SER A N 1
ATOM 745 C CA . SER A 1 100 ? -9.808 7.863 23.657 1.00 97.06 100 SER A CA 1
ATOM 746 C C . SER A 1 100 ? -9.257 7.926 22.233 1.00 97.06 100 SER A C 1
ATOM 748 O O . SER A 1 100 ? -9.573 7.076 21.398 1.00 97.06 100 SER A O 1
ATOM 750 N N . ILE A 1 101 ? -8.405 8.900 21.941 1.00 96.94 101 ILE A N 1
ATOM 751 C CA . ILE A 1 101 ? -7.824 9.109 20.613 1.00 96.94 101 ILE A CA 1
ATOM 752 C C . ILE A 1 101 ? -6.340 8.779 20.663 1.00 96.94 101 ILE A C 1
ATOM 754 O O . ILE A 1 101 ? -5.572 9.406 21.390 1.00 96.94 101 ILE A O 1
ATOM 758 N N . GLY A 1 102 ? -5.933 7.806 19.859 1.00 95.12 102 GLY A N 1
ATOM 759 C CA . GLY A 1 102 ? -4.561 7.343 19.770 1.00 95.12 102 GLY A CA 1
ATOM 760 C C . GLY A 1 102 ? -3.974 7.436 18.372 1.00 95.12 102 GLY A C 1
ATOM 761 O O . GLY A 1 102 ? -4.674 7.638 17.377 1.00 95.12 102 GLY A O 1
ATOM 762 N N . ILE A 1 103 ? -2.660 7.255 18.309 1.00 93.00 103 ILE A N 1
ATOM 763 C CA . ILE A 1 103 ? -1.879 7.251 17.071 1.00 93.00 103 ILE A CA 1
ATOM 764 C C . ILE A 1 103 ? -1.043 5.975 16.965 1.00 93.00 103 ILE A C 1
ATOM 766 O O . ILE A 1 103 ? -0.544 5.457 17.966 1.00 93.00 103 ILE A O 1
ATOM 770 N N . SER A 1 104 ? -0.879 5.473 15.744 1.00 91.25 104 SER A N 1
ATOM 771 C CA . SER A 1 104 ? 0.158 4.496 15.439 1.00 91.25 104 SER A CA 1
ATOM 772 C C . SER A 1 104 ? 1.509 5.189 15.288 1.00 91.25 104 SER A C 1
ATOM 774 O O . SER A 1 104 ? 1.656 6.082 14.454 1.00 91.25 104 SER A O 1
ATOM 776 N N . ASP A 1 105 ? 2.496 4.763 16.073 1.00 87.94 105 ASP A N 1
ATOM 777 C CA . ASP A 1 105 ? 3.868 5.242 15.947 1.00 87.94 105 ASP A CA 1
ATOM 778 C C . ASP A 1 105 ? 4.872 4.096 16.166 1.00 87.94 105 ASP A C 1
ATOM 780 O O . ASP A 1 105 ? 5.008 3.612 17.294 1.00 87.94 105 ASP A O 1
ATOM 784 N N . PRO A 1 106 ? 5.606 3.669 15.122 1.00 82.44 106 PRO A N 1
ATOM 785 C CA . PRO A 1 106 ? 6.571 2.576 15.222 1.00 82.44 106 PRO A CA 1
ATOM 786 C C . PRO A 1 106 ? 7.772 2.889 16.128 1.00 82.44 106 PRO A C 1
ATOM 788 O O . PRO A 1 106 ? 8.483 1.971 16.522 1.00 82.44 106 PRO A O 1
ATOM 791 N N . THR A 1 107 ? 8.020 4.154 16.485 1.00 81.12 107 THR A N 1
ATOM 792 C CA . THR A 1 107 ? 9.143 4.539 17.364 1.00 81.12 107 THR A CA 1
ATOM 793 C C . THR A 1 107 ? 8.935 4.157 18.832 1.00 81.12 107 THR A C 1
ATOM 795 O O . THR A 1 107 ? 9.850 4.307 19.639 1.00 81.12 107 THR A O 1
ATOM 798 N N . ALA A 1 108 ? 7.744 3.662 19.192 1.00 80.38 108 ALA A N 1
ATOM 799 C CA . ALA A 1 108 ? 7.368 3.304 20.559 1.00 80.38 108 ALA A CA 1
ATOM 800 C C . ALA A 1 108 ? 7.494 4.452 21.579 1.00 80.38 108 ALA A C 1
ATOM 802 O O . ALA A 1 108 ? 7.590 4.212 22.783 1.00 80.38 108 ALA A O 1
ATOM 803 N N . THR A 1 109 ? 7.435 5.704 21.117 1.00 85.19 109 THR A N 1
ATOM 804 C CA . THR A 1 109 ? 7.364 6.886 21.984 1.00 85.19 109 THR A CA 1
ATOM 805 C C . THR A 1 109 ? 5.947 7.429 22.059 1.00 85.19 109 THR A C 1
ATOM 807 O O . THR A 1 109 ? 5.275 7.565 21.039 1.00 85.19 109 THR A O 1
ATOM 810 N N . HIS A 1 110 ? 5.490 7.761 23.266 1.00 87.50 110 HIS A N 1
ATOM 811 C CA . HIS A 1 110 ? 4.185 8.386 23.442 1.00 87.50 110 HIS A CA 1
ATOM 812 C C . HIS A 1 110 ? 4.189 9.825 22.913 1.00 87.50 110 HIS A C 1
ATOM 814 O O . HIS A 1 110 ? 5.085 10.606 23.232 1.00 87.50 110 HIS A O 1
ATOM 820 N N . ARG A 1 111 ? 3.160 10.180 22.138 1.00 85.75 111 ARG A N 1
ATOM 821 C CA . ARG A 1 111 ? 2.946 11.545 21.647 1.00 85.75 111 ARG A CA 1
ATOM 822 C C . ARG A 1 111 ? 1.895 12.258 22.492 1.00 85.75 111 ARG A C 1
ATOM 824 O O . ARG A 1 111 ? 0.726 11.897 22.424 1.00 85.75 111 ARG A O 1
ATOM 831 N N . GLU A 1 112 ? 2.294 13.322 23.187 1.00 86.00 112 GLU A N 1
ATOM 832 C CA . GLU A 1 112 ? 1.453 14.060 24.152 1.00 86.00 112 GLU A CA 1
ATOM 833 C C . GLU A 1 112 ? 0.142 14.623 23.573 1.00 86.00 112 GLU A C 1
ATOM 835 O O . GLU A 1 112 ? -0.821 14.848 24.302 1.00 86.00 112 GLU A O 1
ATOM 840 N N . ALA A 1 113 ? 0.078 14.857 22.258 1.00 87.69 113 ALA A N 1
ATOM 841 C CA . ALA A 1 113 ? -1.144 15.319 21.594 1.00 87.69 113 ALA A CA 1
ATOM 842 C C . ALA A 1 113 ? -2.263 14.256 21.559 1.00 87.69 113 ALA A C 1
ATOM 844 O O . ALA A 1 113 ? -3.409 14.590 21.254 1.00 87.69 113 ALA A O 1
ATOM 845 N N . PHE A 1 114 ? -1.937 12.996 21.850 1.00 92.94 114 PHE A N 1
ATOM 846 C CA . PHE A 1 114 ? -2.832 11.847 21.810 1.00 92.94 114 PHE A CA 1
ATOM 847 C C . PHE A 1 114 ? -3.004 11.270 23.209 1.00 92.94 114 PHE A C 1
ATOM 849 O O . PHE A 1 114 ? -2.108 11.360 24.040 1.00 92.94 114 PHE A O 1
ATOM 856 N N . ASP A 1 115 ? -4.136 10.623 23.463 1.00 96.06 115 ASP A N 1
ATOM 857 C CA . ASP A 1 115 ? -4.380 9.970 24.748 1.00 96.06 115 ASP A CA 1
ATOM 858 C C . ASP A 1 115 ? -3.528 8.695 24.865 1.00 96.06 115 ASP A C 1
ATOM 860 O O . ASP A 1 115 ? -3.088 8.328 25.954 1.00 96.06 115 ASP A O 1
ATOM 864 N N . PHE A 1 116 ? -3.239 8.040 23.731 1.00 96.19 116 PHE A N 1
ATOM 865 C CA . PHE A 1 116 ? -2.376 6.864 23.683 1.00 96.19 116 PHE A CA 1
ATOM 866 C C . PHE A 1 116 ? -1.614 6.676 22.362 1.00 96.19 116 PHE A C 1
ATOM 868 O O . PHE A 1 116 ? -1.923 7.266 21.327 1.00 96.19 116 PHE A O 1
ATOM 875 N N . THR A 1 117 ? -0.613 5.800 22.390 1.00 94.38 117 THR A N 1
ATOM 876 C CA . THR A 1 117 ? 0.206 5.418 21.237 1.00 94.38 117 THR A CA 1
ATOM 877 C C . THR A 1 117 ? 0.303 3.900 21.115 1.00 94.38 117 THR A C 1
ATOM 879 O O . THR A 1 117 ? 0.410 3.192 22.119 1.00 94.38 117 THR A O 1
ATOM 882 N N . VAL A 1 118 ? 0.266 3.408 19.875 1.00 93.25 118 VAL A N 1
ATOM 883 C CA . VAL A 1 118 ? 0.392 1.989 19.522 1.00 93.25 118 VAL A CA 1
ATOM 884 C C . VAL A 1 118 ? 1.591 1.800 18.598 1.00 93.25 118 VAL A C 1
ATOM 886 O O . VAL A 1 118 ? 1.623 2.369 17.508 1.00 93.25 118 VAL A O 1
ATOM 889 N N . ALA A 1 119 ? 2.556 0.984 19.016 1.00 88.94 119 ALA A N 1
ATOM 890 C CA . ALA A 1 119 ? 3.802 0.771 18.278 1.00 88.94 119 ALA A CA 1
ATOM 891 C C . ALA A 1 119 ? 3.862 -0.549 17.497 1.00 88.94 119 ALA A C 1
ATOM 893 O O . ALA A 1 119 ? 4.752 -0.733 16.675 1.00 88.94 119 ALA A O 1
ATOM 894 N N . GLY A 1 120 ? 2.934 -1.474 17.757 1.00 89.38 120 GLY A N 1
ATOM 895 C CA . GLY A 1 120 ? 2.856 -2.773 17.086 1.00 89.38 120 GLY A CA 1
ATOM 896 C C . GLY A 1 120 ? 1.802 -2.833 15.979 1.00 89.38 120 GLY A C 1
ATOM 897 O O . GLY A 1 120 ? 1.272 -1.817 15.531 1.00 89.38 120 GLY A O 1
ATOM 898 N N . THR A 1 121 ? 1.420 -4.056 15.593 1.00 91.69 121 THR A N 1
ATOM 899 C CA . THR A 1 121 ? 0.391 -4.299 14.562 1.00 91.69 121 THR A CA 1
ATOM 900 C C . THR A 1 121 ? -0.996 -3.763 14.935 1.00 91.69 121 THR A C 1
ATOM 902 O O . THR A 1 121 ? -1.856 -3.592 14.071 1.00 91.69 121 THR A O 1
ATOM 905 N N . GLY A 1 122 ? -1.218 -3.490 16.225 1.00 93.38 122 GLY A N 1
ATOM 906 C CA . GLY A 1 122 ? -2.462 -2.972 16.786 1.00 93.38 122 GLY A CA 1
ATOM 907 C C . GLY A 1 122 ? -3.456 -4.042 17.224 1.00 93.38 122 GLY A C 1
ATOM 908 O O . GLY A 1 122 ? -4.440 -3.703 17.876 1.00 93.38 122 GLY A O 1
ATOM 909 N N . LYS A 1 123 ? -3.206 -5.327 16.931 1.00 94.19 123 LYS A N 1
ATOM 910 C CA . LYS A 1 123 ? -4.119 -6.430 17.279 1.00 94.19 123 LYS A CA 1
ATOM 911 C C . LYS A 1 123 ? -4.398 -6.496 18.781 1.00 94.19 123 LYS A C 1
ATOM 913 O O . LYS A 1 123 ? -5.551 -6.540 19.206 1.00 94.19 123 LYS A O 1
ATOM 918 N N . THR A 1 124 ? -3.343 -6.472 19.591 1.00 92.50 124 THR A N 1
ATOM 919 C CA . THR A 1 124 ? -3.454 -6.535 21.052 1.00 92.50 124 THR A CA 1
ATOM 920 C C . THR A 1 124 ? -4.147 -5.291 21.597 1.00 92.50 124 THR A C 1
ATOM 922 O O . THR A 1 124 ? -5.070 -5.422 22.403 1.00 92.50 124 THR A O 1
ATOM 925 N N . ALA A 1 125 ? -3.773 -4.104 21.105 1.00 94.25 125 ALA A N 1
ATOM 926 C CA . ALA A 1 125 ? -4.427 -2.848 21.458 1.00 94.25 125 ALA A CA 1
ATOM 927 C C . ALA A 1 125 ? -5.948 -2.886 21.219 1.00 94.25 125 ALA A C 1
ATOM 929 O O . ALA A 1 125 ? -6.719 -2.653 22.153 1.00 94.25 125 ALA A O 1
ATOM 930 N N . VAL A 1 126 ? -6.404 -3.239 20.009 1.00 95.56 126 VAL A N 1
ATOM 931 C CA . VAL A 1 126 ? -7.847 -3.254 19.708 1.00 95.56 126 VAL A CA 1
ATOM 932 C C . VAL A 1 126 ? -8.589 -4.295 20.545 1.00 95.56 126 VAL A C 1
ATOM 934 O O . VAL A 1 126 ? -9.661 -4.006 21.067 1.00 95.56 126 VAL A O 1
ATOM 937 N N . LEU A 1 127 ? -8.012 -5.482 20.762 1.00 95.00 127 LEU A N 1
ATOM 938 C CA . LEU A 1 127 ? -8.647 -6.521 21.578 1.00 95.00 127 LEU A CA 1
ATOM 939 C C . LEU A 1 127 ? -8.759 -6.126 23.058 1.00 95.00 127 LEU A C 1
ATOM 941 O O . LEU A 1 127 ? -9.770 -6.439 23.687 1.00 95.00 127 LEU A O 1
ATOM 945 N N . ARG A 1 128 ? -7.761 -5.430 23.616 1.00 95.12 128 ARG A N 1
ATOM 946 C CA . ARG A 1 128 ? -7.791 -4.900 24.993 1.00 95.12 128 ARG A CA 1
ATOM 947 C C . ARG A 1 128 ? -8.864 -3.828 25.165 1.00 95.12 128 ARG A C 1
ATOM 949 O O . ARG A 1 128 ? -9.690 -3.933 26.071 1.00 95.12 128 ARG A O 1
ATOM 956 N N . ILE A 1 129 ? -8.936 -2.877 24.233 1.00 96.56 129 ILE A N 1
ATOM 957 C CA . ILE A 1 129 ? -9.978 -1.838 24.222 1.00 96.56 129 ILE A CA 1
ATOM 958 C C . ILE A 1 129 ? -11.374 -2.474 24.142 1.00 96.56 129 ILE A C 1
ATOM 960 O O . ILE A 1 129 ? -12.272 -2.134 24.911 1.00 96.56 129 ILE A O 1
ATOM 964 N N . LEU A 1 130 ? -11.562 -3.467 23.267 1.00 95.81 130 LEU A N 1
ATOM 965 C CA . LEU A 1 130 ? -12.844 -4.167 23.119 1.00 95.81 130 LEU A CA 1
ATOM 966 C C . LEU A 1 130 ? -13.245 -5.002 24.347 1.00 95.81 130 LEU A C 1
ATOM 968 O O . LEU A 1 130 ? -14.432 -5.325 24.478 1.00 95.81 130 LEU A O 1
ATOM 972 N N . ARG A 1 131 ? -12.291 -5.346 25.225 1.00 96.38 131 ARG A N 1
ATOM 973 C CA . ARG A 1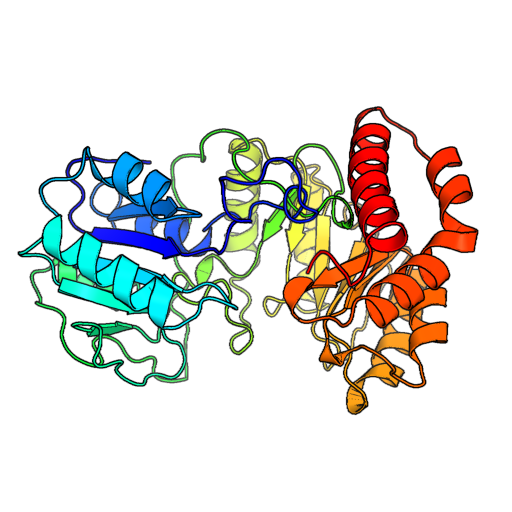 131 ? -12.519 -5.979 26.540 1.00 96.38 131 ARG A CA 1
ATOM 974 C C . ARG A 1 131 ? -12.828 -4.968 27.651 1.00 96.38 131 ARG A C 1
ATOM 976 O O . ARG A 1 131 ? -13.167 -5.390 28.751 1.00 96.38 131 ARG A O 1
ATOM 983 N N . GLY A 1 132 ? -12.765 -3.668 27.361 1.00 95.19 132 GLY A N 1
ATOM 984 C CA . GLY A 1 132 ? -13.108 -2.591 28.291 1.00 95.19 132 GLY A CA 1
ATOM 985 C C . GLY A 1 132 ? -11.911 -1.882 28.921 1.00 95.19 132 GLY A C 1
ATOM 986 O O . GLY A 1 132 ? -12.108 -1.071 29.821 1.00 95.19 132 GLY A O 1
ATOM 987 N N . GLU A 1 133 ? -10.687 -2.161 28.473 1.00 96.38 133 GLU A N 1
ATOM 988 C CA . GLU A 1 133 ? -9.513 -1.434 28.948 1.00 96.38 133 GLU A CA 1
ATOM 989 C C . GLU A 1 133 ? -9.463 -0.021 28.347 1.00 96.38 133 GLU A C 1
ATOM 991 O O . GLU A 1 133 ? -9.626 0.150 27.138 1.00 96.38 133 GLU A O 1
ATOM 996 N N . VAL A 1 134 ? -9.235 0.990 29.191 1.00 95.25 134 VAL A N 1
ATOM 997 C CA . VAL A 1 134 ? -9.126 2.392 28.763 1.00 95.25 134 VAL A CA 1
ATOM 998 C C . VAL A 1 134 ? -7.689 2.663 28.313 1.00 95.25 134 VAL A C 1
ATOM 1000 O O . VAL A 1 134 ? -6.774 2.517 29.128 1.00 95.25 134 VAL A O 1
ATOM 1003 N N . PRO A 1 135 ? -7.456 3.038 27.046 1.00 95.56 135 PRO A N 1
ATOM 1004 C CA . PRO A 1 135 ? -6.105 3.200 26.541 1.00 95.56 135 PRO A CA 1
ATOM 1005 C C . PRO A 1 135 ? -5.484 4.534 26.974 1.00 95.56 135 PRO A C 1
ATOM 1007 O O . PRO A 1 135 ? -6.126 5.580 26.895 1.00 95.56 135 PRO A O 1
ATOM 1010 N N . ALA A 1 136 ? -4.224 4.490 27.418 1.00 94.44 136 ALA A N 1
ATOM 1011 C CA . ALA A 1 136 ? -3.461 5.659 27.856 1.00 94.44 136 ALA A CA 1
ATOM 1012 C C . ALA A 1 136 ? -1.948 5.477 27.623 1.00 94.44 136 ALA A C 1
ATOM 1014 O O . ALA A 1 136 ? -1.436 4.359 27.724 1.00 94.44 136 ALA A O 1
ATOM 1015 N N . GLY A 1 137 ? -1.227 6.573 27.356 1.00 93.62 137 GLY A N 1
ATOM 1016 C CA . GLY A 1 137 ? 0.237 6.586 27.241 1.00 93.62 137 GLY A CA 1
ATOM 1017 C C . GLY A 1 137 ? 0.762 5.691 26.112 1.00 93.62 137 GLY A C 1
ATOM 1018 O O . GLY A 1 137 ? 0.162 5.602 25.042 1.00 93.62 137 GLY A O 1
ATOM 1019 N N . LEU A 1 138 ? 1.883 4.997 26.326 1.00 92.25 138 LEU A N 1
ATOM 1020 C CA . LEU A 1 138 ? 2.297 3.911 25.431 1.00 92.25 138 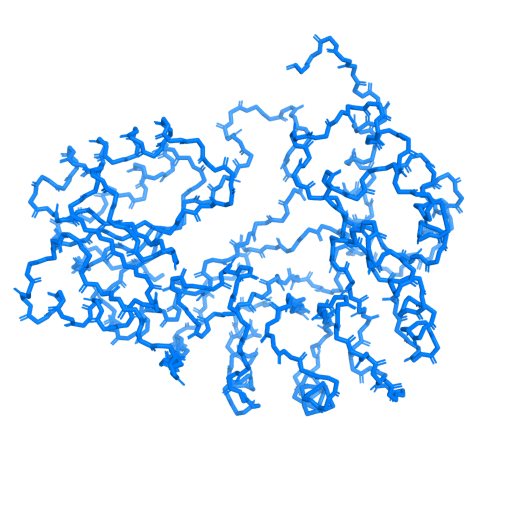LEU A CA 1
ATOM 1021 C C . LEU A 1 138 ? 1.451 2.669 25.741 1.00 92.25 138 LEU A C 1
ATOM 1023 O O . LEU A 1 138 ? 1.751 1.919 26.668 1.00 92.25 138 LEU A O 1
ATOM 1027 N N . PHE A 1 139 ? 0.373 2.473 24.985 1.00 90.69 139 PHE A N 1
ATOM 1028 C CA . PHE A 1 139 ? -0.643 1.476 25.319 1.00 90.69 139 PHE A CA 1
ATOM 1029 C C . PHE A 1 139 ? -0.265 0.065 24.869 1.00 90.69 139 PHE A C 1
ATOM 1031 O O . PHE A 1 139 ? -0.562 -0.908 25.562 1.00 90.69 139 PHE A O 1
ATOM 1038 N N . ASP A 1 140 ? 0.402 -0.052 23.723 1.00 83.19 140 ASP A N 1
ATOM 1039 C CA . ASP A 1 140 ? 0.863 -1.326 23.177 1.00 83.19 140 ASP A CA 1
ATOM 1040 C C . ASP A 1 140 ? 2.240 -1.126 22.535 1.00 83.19 140 ASP A C 1
ATOM 1042 O O . ASP A 1 140 ? 2.391 -0.376 21.567 1.00 83.19 140 ASP A O 1
ATOM 1046 N N . GLY A 1 141 ? 3.252 -1.754 23.133 1.00 70.88 141 GLY A N 1
ATOM 1047 C CA . GLY A 1 141 ? 4.648 -1.689 22.715 1.00 70.88 141 GLY A CA 1
ATOM 1048 C C . GLY A 1 141 ? 5.090 -3.043 22.180 1.00 70.88 141 GLY A C 1
ATOM 1049 O O . GLY A 1 141 ? 4.849 -4.071 22.812 1.00 70.88 141 GLY A O 1
ATOM 1050 N N . GLN A 1 142 ? 5.730 -3.066 21.014 1.00 67.19 142 GLN A N 1
ATOM 1051 C CA . GLN A 1 142 ? 6.180 -4.321 20.432 1.00 67.19 142 GLN A CA 1
ATOM 1052 C C . GLN A 1 142 ? 7.504 -4.769 21.066 1.00 67.19 142 GLN A C 1
ATOM 1054 O O . GLN A 1 142 ? 8.511 -4.072 20.984 1.00 67.19 142 GLN A O 1
ATOM 1059 N N . THR A 1 143 ? 7.526 -5.958 21.672 1.00 56.31 143 THR A N 1
ATOM 1060 C CA . THR A 1 143 ? 8.777 -6.655 22.008 1.00 56.31 143 THR A CA 1
ATOM 1061 C C . THR A 1 143 ? 9.303 -7.388 20.772 1.00 56.31 143 THR A C 1
ATOM 1063 O O . THR A 1 143 ? 8.554 -8.079 20.084 1.00 56.31 143 THR A O 1
ATOM 1066 N N . ALA A 1 144 ? 10.596 -7.228 20.498 1.00 49.53 144 ALA A N 1
ATOM 1067 C CA . ALA A 1 144 ? 11.262 -7.370 19.199 1.00 49.53 144 ALA A CA 1
ATOM 1068 C C . ALA A 1 144 ? 11.304 -8.761 18.508 1.00 49.53 144 ALA A C 1
ATOM 1070 O O . ALA A 1 144 ? 12.162 -8.955 17.654 1.00 49.53 144 ALA A O 1
ATOM 1071 N N . ALA A 1 145 ? 10.446 -9.739 18.824 1.00 51.19 145 ALA A N 1
ATOM 1072 C CA . ALA A 1 145 ? 10.685 -11.124 18.380 1.00 51.19 145 ALA A CA 1
ATOM 1073 C C . ALA A 1 145 ? 9.640 -11.765 17.449 1.00 51.19 145 ALA A C 1
ATOM 1075 O O . ALA A 1 145 ? 10.005 -12.669 16.705 1.00 51.19 145 ALA A O 1
ATOM 1076 N N . THR A 1 146 ? 8.382 -11.323 17.409 1.00 62.97 146 THR A N 1
ATOM 1077 C CA . THR A 1 146 ? 7.375 -11.933 16.514 1.00 62.97 146 THR A CA 1
ATOM 1078 C C . THR A 1 146 ? 6.243 -10.957 16.219 1.00 62.97 146 THR A C 1
ATOM 1080 O O . THR A 1 146 ? 5.592 -10.464 17.140 1.00 62.97 146 THR A O 1
ATOM 1083 N N . PHE A 1 147 ? 5.992 -10.683 14.936 1.00 73.38 147 PHE A N 1
ATOM 1084 C CA . PHE A 1 147 ? 4.776 -9.996 14.503 1.00 73.38 147 PHE A CA 1
ATOM 1085 C C . PHE A 1 147 ? 3.602 -10.972 14.580 1.00 73.38 147 PHE A C 1
ATOM 1087 O O . PHE A 1 147 ? 3.682 -12.075 14.041 1.00 73.38 147 PHE A O 1
ATOM 1094 N N . ASP A 1 148 ? 2.512 -10.570 15.230 1.00 83.06 148 ASP A N 1
ATOM 1095 C CA . ASP A 1 148 ? 1.261 -11.322 15.162 1.00 83.06 148 ASP A CA 1
ATOM 1096 C C . ASP A 1 148 ? 0.590 -11.024 13.813 1.00 83.06 148 ASP A C 1
ATOM 1098 O O . ASP A 1 148 ? 0.010 -9.949 13.630 1.00 83.06 148 ASP A O 1
ATOM 1102 N N . ILE A 1 149 ? 0.754 -11.950 12.859 1.00 90.81 149 ILE A N 1
ATOM 1103 C CA . ILE A 1 149 ? 0.185 -11.878 11.506 1.00 90.81 149 ILE A CA 1
ATOM 1104 C C . ILE A 1 149 ? -1.337 -11.774 11.629 1.00 90.81 149 ILE A C 1
ATOM 1106 O O . ILE A 1 149 ? -1.998 -12.645 12.199 1.00 90.81 149 ILE A O 1
ATOM 1110 N N . LEU A 1 150 ? -1.895 -10.692 11.094 1.00 94.75 150 LEU A N 1
ATOM 1111 C CA . LEU A 1 150 ? -3.334 -10.453 11.103 1.00 94.75 150 LEU A CA 1
ATOM 1112 C C . LEU A 1 150 ? -4.077 -11.354 10.116 1.00 94.75 150 LEU A C 1
ATOM 1114 O O . LEU A 1 150 ? -3.551 -11.746 9.074 1.00 94.75 150 LEU A O 1
ATOM 1118 N N . ASP A 1 151 ? -5.337 -11.632 10.432 1.00 94.19 151 ASP A N 1
ATOM 1119 C CA . ASP A 1 151 ? -6.238 -12.348 9.536 1.00 94.19 151 ASP A CA 1
ATOM 1120 C C . ASP A 1 151 ? -6.652 -11.489 8.328 1.00 94.19 151 ASP A C 1
ATOM 1122 O O . ASP A 1 151 ? -6.515 -10.263 8.298 1.00 94.19 151 ASP A O 1
ATOM 1126 N N . ILE A 1 152 ? -7.187 -12.159 7.310 1.00 95.06 152 ILE A N 1
ATOM 1127 C CA . ILE A 1 152 ? -7.721 -11.527 6.100 1.00 95.06 152 ILE A CA 1
ATOM 1128 C C . ILE A 1 152 ? -9.220 -11.261 6.311 1.00 95.06 152 ILE A C 1
ATOM 1130 O O . ILE A 1 152 ? -9.914 -12.128 6.859 1.00 95.06 152 ILE A O 1
ATOM 1134 N N . PRO A 1 153 ? -9.758 -10.107 5.873 1.00 93.50 153 PRO A N 1
ATOM 1135 C CA . PRO A 1 153 ? -11.197 -9.863 5.893 1.00 93.50 153 PRO A CA 1
ATOM 1136 C C . PRO A 1 153 ? -11.984 -10.974 5.185 1.00 93.50 153 PRO A C 1
ATOM 1138 O O . PRO A 1 153 ? -11.568 -11.496 4.153 1.00 93.50 153 PRO A O 1
ATOM 1141 N N . LYS A 1 154 ? -13.150 -11.339 5.731 1.00 90.88 154 LYS A N 1
ATOM 1142 C CA . LYS A 1 154 ? -14.000 -12.389 5.139 1.00 90.88 154 LYS A CA 1
ATOM 1143 C C . LYS A 1 154 ? -14.759 -11.903 3.910 1.00 90.88 154 LYS A C 1
ATOM 1145 O O . LYS A 1 154 ? -14.898 -12.642 2.941 1.00 90.88 154 LYS A O 1
ATOM 1150 N N . GLU A 1 155 ? -15.280 -10.684 3.978 1.00 88.12 155 GLU A N 1
ATOM 1151 C CA . GLU A 1 155 ? -16.064 -10.087 2.901 1.00 88.12 155 GLU A CA 1
ATOM 1152 C C . GLU A 1 155 ? -15.129 -9.366 1.927 1.00 88.12 155 GLU A C 1
ATOM 1154 O O . GLU A 1 155 ? -14.259 -8.615 2.384 1.00 88.12 155 GLU A O 1
ATOM 1159 N N . PRO A 1 156 ? -15.272 -9.589 0.608 1.00 83.62 156 PRO A N 1
ATOM 1160 C CA . PRO A 1 156 ? -14.583 -8.797 -0.398 1.00 83.62 156 PRO A CA 1
ATOM 1161 C C . PRO A 1 156 ? -14.859 -7.308 -0.210 1.00 83.62 156 PRO A C 1
ATOM 1163 O O . PRO A 1 156 ? -15.941 -6.894 0.212 1.00 83.62 156 PRO A O 1
ATOM 1166 N N . HIS A 1 157 ? -13.862 -6.500 -0.533 1.00 77.75 157 HIS A N 1
ATOM 1167 C CA . HIS A 1 157 ? -14.009 -5.058 -0.521 1.00 77.75 157 HIS A CA 1
ATOM 1168 C C . HIS A 1 157 ? -14.911 -4.592 -1.676 1.00 77.75 157 HIS A C 1
ATOM 1170 O O . HIS A 1 157 ? -15.009 -5.264 -2.705 1.00 77.75 157 HIS A O 1
ATOM 1176 N N . ALA A 1 158 ? -15.540 -3.421 -1.523 1.00 71.62 158 ALA A N 1
ATOM 1177 C CA . ALA A 1 158 ? -16.257 -2.771 -2.615 1.00 71.62 158 ALA A CA 1
ATOM 1178 C C . ALA A 1 158 ? -15.325 -2.540 -3.819 1.00 71.62 158 ALA A C 1
ATOM 1180 O O . ALA A 1 158 ? -14.129 -2.267 -3.664 1.00 71.62 158 ALA A O 1
ATOM 1181 N N . GLU A 1 159 ? -15.867 -2.703 -5.024 1.00 66.19 159 GLU A N 1
ATOM 1182 C CA . GLU A 1 159 ? -15.060 -2.870 -6.227 1.00 66.19 159 GLU A CA 1
ATOM 1183 C C . GLU A 1 159 ? -14.297 -1.594 -6.627 1.00 66.19 159 GLU A C 1
ATOM 1185 O O . GLU A 1 159 ? -14.871 -0.628 -7.131 1.00 66.19 159 GLU A O 1
ATOM 1190 N N . GLY A 1 160 ? -12.967 -1.653 -6.498 1.00 62.62 160 GLY A N 1
ATOM 1191 C CA . GLY A 1 160 ? -11.991 -0.724 -7.077 1.00 62.62 160 GLY A CA 1
ATOM 1192 C C . GLY A 1 160 ? -12.152 0.752 -6.740 1.00 62.62 160 GLY A C 1
ATOM 1193 O O . GLY A 1 160 ? -12.148 1.610 -7.624 1.00 62.62 160 GLY A O 1
ATOM 1194 N N . GLU A 1 161 ? -12.200 1.012 -5.440 1.00 73.00 161 GLU A N 1
ATOM 1195 C CA . GLU A 1 161 ? -11.965 2.331 -4.848 1.00 73.00 161 GLU A CA 1
ATOM 1196 C C . GLU A 1 161 ? -10.489 2.764 -4.938 1.00 73.00 161 GLU A C 1
ATOM 1198 O O . GLU A 1 161 ? -10.190 3.953 -4.901 1.00 73.00 161 GLU A O 1
ATOM 1203 N N . TYR A 1 162 ? -9.566 1.809 -5.089 1.00 84.50 162 TYR A N 1
ATOM 1204 C CA . TYR A 1 162 ? -8.125 2.039 -5.006 1.00 84.50 162 TYR A CA 1
ATOM 1205 C C . TYR A 1 162 ? -7.415 1.673 -6.313 1.00 84.50 162 TYR A C 1
ATOM 1207 O O . TYR A 1 162 ? -7.809 0.744 -7.021 1.00 84.50 162 TYR A O 1
ATOM 1215 N N . GLU A 1 163 ? -6.346 2.390 -6.650 1.00 84.62 163 GLU A N 1
ATOM 1216 C CA . GLU A 1 163 ? -5.565 2.146 -7.867 1.00 84.62 163 GLU A CA 1
ATOM 1217 C C . GLU A 1 163 ? -4.114 2.586 -7.647 1.00 84.62 163 GLU A C 1
ATOM 1219 O O . GLU A 1 163 ? -3.852 3.628 -7.056 1.00 84.62 163 GLU A O 1
ATOM 1224 N N . ALA A 1 164 ? -3.157 1.791 -8.120 1.00 83.88 164 ALA A N 1
ATOM 1225 C CA . ALA A 1 164 ? -1.736 2.112 -8.100 1.00 83.88 164 ALA A CA 1
ATOM 1226 C C . ALA A 1 164 ? -1.418 3.329 -8.983 1.00 83.88 164 ALA A C 1
ATOM 1228 O O . ALA A 1 164 ? -2.188 3.715 -9.865 1.00 83.88 164 ALA A O 1
ATOM 1229 N N . HIS A 1 165 ? -0.228 3.906 -8.797 1.00 83.25 165 HIS A N 1
ATOM 1230 C CA . HIS A 1 165 ? 0.249 4.961 -9.689 1.00 83.25 165 HIS A CA 1
ATOM 1231 C C . HIS A 1 165 ? 0.274 4.465 -11.156 1.00 83.25 165 HIS A C 1
ATOM 1233 O O . HIS A 1 165 ? 0.711 3.334 -11.393 1.00 83.25 165 HIS A O 1
ATOM 1239 N N . PRO A 1 166 ? -0.101 5.284 -12.163 1.00 83.31 166 PRO A N 1
ATOM 1240 C CA . PRO A 1 166 ? -0.145 4.864 -13.571 1.00 83.31 166 PRO A CA 1
ATOM 1241 C C . PRO A 1 166 ? 1.149 4.216 -14.092 1.00 83.31 166 PRO A C 1
ATOM 1243 O O . PRO A 1 166 ? 1.113 3.286 -14.892 1.00 83.31 166 PRO A O 1
ATOM 1246 N N . GLU A 1 167 ? 2.309 4.656 -13.598 1.00 85.69 167 GLU A N 1
ATOM 1247 C CA . GLU A 1 167 ? 3.617 4.069 -13.949 1.00 85.69 167 GLU A CA 1
ATOM 1248 C C . GLU A 1 167 ? 3.810 2.623 -13.483 1.00 85.69 167 GLU A C 1
ATOM 1250 O O . GLU A 1 167 ? 4.599 1.894 -14.081 1.00 85.69 167 GLU A O 1
ATOM 1255 N N . LYS A 1 168 ? 3.098 2.211 -12.435 1.00 89.31 168 LYS A N 1
ATOM 1256 C CA . LYS A 1 168 ? 3.141 0.867 -11.845 1.00 89.31 168 LYS A CA 1
ATOM 1257 C C . LYS A 1 168 ? 1.998 -0.021 -12.320 1.00 89.31 168 LYS A C 1
ATOM 1259 O O . LYS A 1 168 ? 1.882 -1.165 -11.893 1.00 89.31 168 LYS A O 1
ATOM 1264 N N . TRP A 1 169 ? 1.150 0.497 -13.203 1.00 90.88 169 TRP A N 1
ATOM 1265 C CA . TRP A 1 169 ? 0.031 -0.248 -13.746 1.00 90.88 169 TRP A CA 1
ATOM 1266 C C . TRP A 1 169 ? 0.489 -1.459 -14.563 1.00 90.88 169 TRP A C 1
ATOM 1268 O O . TRP A 1 169 ? 1.469 -1.396 -15.315 1.00 90.88 169 TRP A O 1
ATOM 1278 N N . LEU A 1 170 ? -0.255 -2.558 -14.428 1.00 91.56 170 LEU A N 1
ATOM 1279 C CA . LEU A 1 170 ? 0.038 -3.833 -15.081 1.00 91.56 170 LEU A CA 1
ATOM 1280 C C . LEU A 1 170 ? -1.113 -4.316 -15.961 1.00 91.56 170 LEU A C 1
ATOM 1282 O O . LEU A 1 170 ? -0.899 -4.646 -17.125 1.00 91.56 170 LEU A O 1
ATOM 1286 N N . ALA A 1 171 ? -2.309 -4.414 -15.382 1.00 88.88 171 ALA A N 1
ATOM 1287 C CA . ALA A 1 171 ? -3.531 -4.863 -16.037 1.00 88.88 171 ALA A CA 1
ATOM 1288 C C . ALA A 1 171 ? -4.747 -4.507 -15.172 1.00 88.88 171 ALA A C 1
ATOM 1290 O O . ALA A 1 171 ? -4.635 -4.447 -13.945 1.00 88.88 171 ALA A O 1
ATOM 1291 N N . GLY A 1 172 ? -5.910 -4.318 -15.809 1.00 86.81 172 GLY A N 1
ATOM 1292 C CA . GLY A 1 172 ? -7.172 -4.030 -15.116 1.00 86.81 172 GLY A CA 1
ATOM 1293 C C . GLY A 1 172 ? -7.019 -2.917 -14.077 1.00 86.81 172 GLY A C 1
ATOM 1294 O O . GLY A 1 172 ? -6.349 -1.921 -14.335 1.00 86.81 172 GLY A O 1
ATOM 1295 N N . ARG A 1 173 ? -7.584 -3.109 -12.885 1.00 88.00 173 ARG A N 1
ATOM 1296 C CA . ARG A 1 173 ? -7.240 -2.304 -11.706 1.00 88.00 173 ARG A CA 1
ATOM 1297 C C . ARG A 1 173 ? -6.036 -2.932 -11.008 1.00 88.00 173 ARG A C 1
ATOM 1299 O O . ARG A 1 173 ? -6.113 -4.079 -10.566 1.00 88.00 173 ARG A O 1
ATOM 1306 N N . THR A 1 174 ? -4.927 -2.196 -10.947 1.00 91.38 174 THR A N 1
ATOM 1307 C CA . THR A 1 174 ? -3.696 -2.628 -10.266 1.00 91.38 174 THR A CA 1
ATOM 1308 C C . THR A 1 174 ? -3.641 -2.006 -8.874 1.00 91.38 174 THR A C 1
ATOM 1310 O O . THR A 1 174 ? -3.829 -0.800 -8.771 1.00 91.38 174 THR A O 1
ATOM 1313 N N . LEU A 1 175 ? -3.366 -2.787 -7.827 1.00 91.25 175 LEU A N 1
ATOM 1314 C CA . LEU A 1 175 ? -3.273 -2.294 -6.445 1.00 91.25 175 LEU A CA 1
ATOM 1315 C C . LEU A 1 175 ? -1.843 -2.392 -5.901 1.00 91.25 175 LEU A C 1
ATOM 1317 O O . LEU A 1 175 ? -1.185 -3.409 -6.112 1.00 91.25 175 LEU A O 1
ATOM 1321 N N . GLU A 1 176 ? -1.371 -1.378 -5.169 1.00 91.25 176 GLU A N 1
ATOM 1322 C CA . GLU A 1 176 ? -0.135 -1.505 -4.382 1.00 91.25 176 GLU A CA 1
ATOM 1323 C C . GLU A 1 176 ? -0.426 -2.192 -3.043 1.00 91.25 176 GLU A C 1
ATOM 1325 O O . GLU A 1 176 ? -1.312 -1.779 -2.295 1.00 91.25 176 GLU A O 1
ATOM 1330 N N . VAL A 1 177 ? 0.334 -3.243 -2.745 1.00 93.94 177 VAL A N 1
ATOM 1331 C CA . VAL A 1 177 ? 0.248 -4.015 -1.503 1.00 93.94 177 VAL A CA 1
ATOM 1332 C C . VAL A 1 177 ? 1.534 -3.794 -0.725 1.00 93.94 177 VAL A C 1
ATOM 1334 O O . VAL A 1 177 ? 2.610 -4.124 -1.223 1.00 93.94 177 VAL A O 1
ATOM 1337 N N . PHE A 1 178 ? 1.419 -3.234 0.479 1.00 91.94 178 PHE A N 1
ATOM 1338 C CA . PHE A 1 178 ? 2.549 -3.051 1.382 1.00 91.94 178 PHE A CA 1
ATOM 1339 C C . PHE A 1 178 ? 2.767 -4.318 2.212 1.00 91.94 178 PHE A C 1
ATOM 1341 O O . PHE A 1 178 ? 3.296 -5.299 1.692 1.00 91.94 178 PHE A O 1
ATOM 1348 N N . GLN A 1 179 ? 2.322 -4.330 3.462 1.00 93.12 179 GLN A N 1
ATOM 1349 C CA . GLN A 1 179 ? 2.395 -5.469 4.371 1.00 93.12 179 GLN A CA 1
ATOM 1350 C C . GLN A 1 179 ? 1.101 -5.579 5.194 1.00 93.12 179 GLN A C 1
ATOM 1352 O O . GLN A 1 179 ? 1.128 -5.388 6.410 1.00 93.12 179 GLN A O 1
ATOM 1357 N N . PRO A 1 180 ? -0.059 -5.889 4.580 1.00 94.94 180 PRO A N 1
ATOM 1358 C CA . PRO A 1 180 ? -1.356 -5.762 5.256 1.00 94.94 180 PRO A CA 1
ATOM 1359 C C . PRO A 1 180 ? -1.480 -6.593 6.537 1.00 94.94 180 PRO A C 1
ATOM 1361 O O . PRO A 1 180 ? -2.136 -6.199 7.499 1.00 94.94 180 PRO A O 1
ATOM 1364 N N . TRP A 1 181 ? -0.785 -7.729 6.583 1.00 95.19 181 TRP A N 1
ATOM 1365 C CA . TRP A 1 181 ? -0.696 -8.596 7.756 1.00 95.19 181 TRP A CA 1
ATOM 1366 C C . TRP A 1 181 ? -0.068 -7.923 8.988 1.00 95.19 181 TRP A C 1
ATOM 1368 O O . TRP A 1 181 ? -0.202 -8.445 10.093 1.00 95.19 181 TRP A O 1
ATOM 1378 N N . LEU A 1 182 ? 0.595 -6.776 8.819 1.00 93.44 182 LEU A N 1
ATOM 1379 C CA . LEU A 1 182 ? 1.185 -5.970 9.884 1.00 93.44 182 LEU A CA 1
ATOM 1380 C C . LEU A 1 182 ? 0.265 -4.867 10.423 1.00 93.44 182 LEU A C 1
ATOM 1382 O O . LEU A 1 182 ? 0.639 -4.175 11.370 1.00 93.44 182 LEU A O 1
ATOM 1386 N N . GLY A 1 183 ? -0.941 -4.694 9.885 1.00 94.12 183 GLY A N 1
ATOM 1387 C CA . GLY A 1 183 ? -1.946 -3.820 10.488 1.00 94.12 183 GLY A CA 1
ATOM 1388 C C . GLY A 1 183 ? -1.548 -2.353 10.477 1.00 94.12 183 GLY A C 1
ATOM 1389 O O . GLY A 1 183 ? -1.340 -1.757 9.424 1.00 94.12 183 GLY A O 1
ATOM 1390 N N . LEU A 1 184 ? -1.407 -1.763 11.663 1.00 92.88 184 LEU A N 1
ATOM 1391 C CA . LEU A 1 184 ? -0.938 -0.382 11.805 1.00 92.88 184 LEU A CA 1
ATOM 1392 C C . LEU A 1 184 ? 0.484 -0.165 11.253 1.00 92.88 184 LEU A C 1
ATOM 1394 O O . LEU A 1 184 ? 0.817 0.950 10.854 1.00 92.88 184 LEU A O 1
ATOM 1398 N N . LEU A 1 185 ? 1.290 -1.226 11.158 1.00 90.44 185 LEU A N 1
ATOM 1399 C CA . LEU A 1 185 ? 2.648 -1.197 10.609 1.00 90.44 185 LEU A CA 1
ATOM 1400 C C . LEU A 1 185 ? 2.714 -1.514 9.103 1.00 90.44 185 LEU A C 1
ATOM 1402 O O . LEU A 1 185 ? 3.811 -1.598 8.562 1.00 90.44 185 LEU A O 1
ATOM 1406 N N . ASP A 1 186 ? 1.573 -1.658 8.416 1.00 90.94 186 ASP A N 1
ATOM 1407 C CA . ASP A 1 186 ? 1.474 -2.017 6.987 1.00 90.94 186 ASP A CA 1
ATOM 1408 C C . ASP A 1 186 ? 2.419 -1.214 6.082 1.00 90.94 186 ASP A C 1
ATOM 1410 O O . ASP A 1 186 ? 3.070 -1.775 5.207 1.00 90.94 186 ASP A O 1
ATOM 1414 N N . ARG A 1 187 ? 2.563 0.089 6.343 1.00 85.88 187 ARG A N 1
ATOM 1415 C CA . ARG A 1 187 ? 3.391 1.010 5.543 1.00 85.88 187 ARG A CA 1
ATOM 1416 C C . ARG A 1 187 ? 4.733 1.360 6.173 1.00 85.88 187 ARG A C 1
ATOM 1418 O O . ARG A 1 187 ? 5.358 2.335 5.768 1.00 85.88 187 ARG A O 1
ATOM 1425 N N . SER A 1 188 ? 5.156 0.620 7.191 1.00 84.50 188 SER A N 1
ATOM 1426 C CA . SER A 1 188 ? 6.448 0.863 7.818 1.00 84.50 188 SER A CA 1
ATOM 1427 C C . SER A 1 188 ? 7.584 0.566 6.841 1.00 84.50 188 SER A C 1
ATOM 1429 O O . SER A 1 188 ? 7.589 -0.471 6.183 1.00 84.50 188 SER A O 1
ATOM 1431 N N . GLU A 1 189 ? 8.571 1.457 6.798 1.00 80.00 189 GLU A N 1
ATOM 1432 C CA . GLU A 1 189 ? 9.838 1.236 6.089 1.00 80.00 189 GLU A CA 1
ATOM 1433 C C . GLU A 1 189 ? 10.895 0.568 6.984 1.00 80.00 189 GLU A C 1
ATOM 1435 O O . GLU A 1 189 ? 11.956 0.177 6.509 1.00 80.00 189 GLU A O 1
ATOM 1440 N N . ASN A 1 190 ? 10.605 0.419 8.282 1.00 81.50 190 ASN A N 1
ATOM 1441 C CA . ASN A 1 190 ? 11.539 -0.129 9.270 1.00 81.50 190 ASN A CA 1
ATOM 1442 C C . ASN A 1 190 ? 11.323 -1.622 9.529 1.00 81.50 190 ASN A C 1
ATOM 1444 O O . ASN A 1 190 ? 12.200 -2.293 10.071 1.00 81.50 190 ASN A O 1
ATOM 1448 N N . TYR A 1 191 ? 10.146 -2.139 9.182 1.00 85.06 191 TYR A N 1
ATOM 1449 C CA . TYR A 1 191 ? 9.767 -3.520 9.437 1.00 85.06 191 TYR A CA 1
ATOM 1450 C C . TYR A 1 191 ? 9.446 -4.208 8.126 1.00 85.06 191 TYR A C 1
ATOM 1452 O O . TYR A 1 191 ? 8.632 -3.714 7.356 1.00 85.06 191 TYR A O 1
ATOM 1460 N N . PHE A 1 192 ? 10.058 -5.367 7.906 1.00 86.69 192 PHE A N 1
ATOM 1461 C CA . PHE A 1 192 ? 9.813 -6.209 6.745 1.00 86.69 192 PHE A CA 1
ATOM 1462 C C . PHE A 1 192 ? 9.562 -7.635 7.218 1.00 86.69 192 PHE A C 1
ATOM 1464 O O . PHE A 1 192 ? 10.421 -8.220 7.879 1.00 86.69 192 PHE A O 1
ATOM 1471 N N . CYS A 1 193 ? 8.401 -8.209 6.910 1.00 88.25 193 CYS A N 1
ATOM 1472 C CA . CYS A 1 193 ? 8.148 -9.613 7.218 1.00 88.25 193 CYS A CA 1
ATOM 1473 C C . CYS A 1 193 ? 7.232 -10.277 6.194 1.00 88.25 193 CYS A C 1
ATOM 1475 O O . CYS A 1 193 ? 6.257 -9.687 5.751 1.00 88.25 193 CYS A O 1
ATOM 1477 N N . TRP A 1 194 ? 7.516 -11.536 5.864 1.00 90.94 194 TRP A N 1
ATOM 1478 C CA . TRP A 1 194 ? 6.711 -12.323 4.933 1.00 90.94 194 TRP A CA 1
ATOM 1479 C C . TRP A 1 194 ? 5.721 -13.220 5.694 1.00 90.94 194 TRP A C 1
ATOM 1481 O O . TRP A 1 194 ? 6.164 -13.986 6.552 1.00 90.94 194 TRP A O 1
ATOM 1491 N N . PRO A 1 195 ? 4.408 -13.200 5.389 1.00 93.00 195 PRO A N 1
ATOM 1492 C CA . PRO A 1 195 ? 3.402 -13.924 6.170 1.00 93.00 195 PRO A CA 1
ATOM 1493 C C . PRO A 1 195 ? 3.296 -15.414 5.802 1.00 93.00 195 PRO A C 1
ATOM 1495 O O . PRO A 1 195 ? 2.507 -16.145 6.398 1.00 93.00 195 PRO A O 1
ATOM 1498 N N . GLY A 1 196 ? 4.068 -15.871 4.811 1.00 93.62 196 GLY A N 1
ATOM 1499 C CA . GLY A 1 196 ? 3.998 -17.226 4.267 1.00 93.62 196 GLY A CA 1
ATOM 1500 C C . GLY A 1 196 ? 3.006 -17.362 3.107 1.00 93.62 196 GLY A C 1
ATOM 1501 O O . GLY A 1 196 ? 2.063 -16.582 2.956 1.00 93.62 196 GLY A O 1
ATOM 1502 N N . ILE A 1 197 ? 3.233 -18.365 2.255 1.00 95.06 197 ILE A N 1
ATOM 1503 C CA . ILE A 1 197 ? 2.511 -18.505 0.984 1.00 95.06 197 ILE A CA 1
ATOM 1504 C C . ILE A 1 197 ? 1.016 -18.806 1.157 1.00 95.06 197 ILE A C 1
ATOM 1506 O O . ILE A 1 197 ? 0.200 -18.290 0.395 1.00 95.06 197 ILE A O 1
ATOM 1510 N N . ASP A 1 198 ? 0.637 -19.561 2.190 1.00 95.62 198 ASP A N 1
ATOM 1511 C CA . ASP A 1 198 ? -0.765 -19.905 2.462 1.00 95.62 198 ASP A CA 1
ATOM 1512 C C . ASP A 1 198 ? -1.610 -18.671 2.782 1.00 95.62 198 ASP A C 1
ATOM 1514 O O . ASP A 1 198 ? -2.764 -18.559 2.356 1.00 95.62 198 ASP A O 1
ATOM 1518 N N . TRP A 1 199 ? -1.030 -17.727 3.529 1.00 96.25 199 TRP A N 1
ATOM 1519 C CA . TRP A 1 199 ? -1.671 -16.450 3.815 1.00 96.25 199 TRP A CA 1
ATOM 1520 C C . TRP A 1 199 ? -1.815 -15.642 2.524 1.00 96.25 199 TRP A C 1
ATOM 1522 O O . TRP A 1 199 ? -2.907 -15.179 2.192 1.00 96.25 199 TRP A O 1
ATOM 1532 N N . MET A 1 200 ? -0.742 -15.558 1.735 1.00 96.50 200 MET A N 1
ATOM 1533 C CA . MET A 1 200 ? -0.744 -14.823 0.470 1.00 96.50 200 MET A CA 1
ATOM 1534 C C . MET A 1 200 ? -1.765 -15.367 -0.525 1.00 96.50 200 MET A C 1
ATOM 1536 O O . MET A 1 200 ? -2.501 -14.588 -1.118 1.00 96.50 200 MET A O 1
ATOM 1540 N N . ALA A 1 201 ? -1.886 -16.686 -0.674 1.00 96.81 201 ALA A N 1
ATOM 1541 C CA . ALA A 1 201 ? -2.869 -17.290 -1.569 1.00 96.81 201 ALA A CA 1
ATOM 1542 C C . ALA A 1 201 ? -4.308 -16.876 -1.221 1.00 96.81 201 ALA A C 1
ATOM 1544 O O . ALA A 1 201 ? -5.082 -16.501 -2.106 1.00 96.81 201 ALA A O 1
ATOM 1545 N N . LYS A 1 202 ? -4.652 -16.874 0.073 1.00 96.88 202 LYS A N 1
ATOM 1546 C CA . LYS A 1 202 ? -5.961 -16.407 0.554 1.00 96.88 202 LYS A CA 1
ATOM 1547 C C . LYS A 1 202 ? -6.150 -14.914 0.292 1.00 96.88 202 LYS A C 1
ATOM 1549 O O . LYS A 1 202 ? -7.214 -14.511 -0.172 1.00 96.88 202 LYS A O 1
ATOM 1554 N N . PHE A 1 203 ? -5.122 -14.108 0.543 1.00 96.75 203 PHE A N 1
ATOM 1555 C CA . PHE A 1 203 ? -5.193 -12.658 0.386 1.00 96.75 203 PHE A CA 1
ATOM 1556 C C . PHE A 1 203 ? -5.352 -12.238 -1.078 1.00 96.75 203 PHE A C 1
ATOM 1558 O O . PHE A 1 203 ? -6.186 -11.395 -1.395 1.00 96.75 203 PHE A O 1
ATOM 1565 N N . ILE A 1 204 ? -4.618 -12.865 -1.998 1.00 96.44 204 ILE A N 1
ATOM 1566 C CA . ILE A 1 204 ? -4.748 -12.571 -3.429 1.00 96.44 204 ILE A CA 1
ATOM 1567 C C . ILE A 1 204 ? -6.091 -13.053 -3.975 1.00 96.44 204 ILE A C 1
ATOM 1569 O O . ILE A 1 204 ? -6.708 -12.345 -4.769 1.00 96.44 204 ILE A O 1
ATOM 1573 N N . SER A 1 205 ? -6.599 -14.195 -3.505 1.00 95.81 205 SER A N 1
ATOM 1574 C CA . SER A 1 205 ? -7.968 -14.616 -3.821 1.00 95.81 205 SER A CA 1
ATOM 1575 C C . SER A 1 205 ? -8.995 -13.571 -3.360 1.00 95.81 205 SER A C 1
ATOM 1577 O O . SER A 1 205 ? -9.864 -13.172 -4.135 1.00 95.81 205 SER A O 1
ATOM 1579 N N . TRP A 1 206 ? -8.842 -13.043 -2.141 1.00 95.31 206 TRP A N 1
ATOM 1580 C CA . TRP A 1 206 ? -9.687 -11.970 -1.613 1.00 95.31 206 TRP A CA 1
ATOM 1581 C C . TRP A 1 206 ? -9.610 -10.680 -2.452 1.00 95.31 206 TRP A C 1
ATOM 1583 O O . TRP A 1 206 ? -10.646 -10.094 -2.775 1.00 95.31 206 TRP A O 1
ATOM 1593 N N . LEU A 1 207 ? -8.414 -10.268 -2.887 1.00 94.50 207 LEU A N 1
ATOM 1594 C CA . LEU A 1 207 ? -8.247 -9.121 -3.790 1.00 94.50 207 LEU A CA 1
ATOM 1595 C C . LEU A 1 207 ? -8.895 -9.356 -5.160 1.00 94.50 207 LEU A C 1
ATOM 1597 O O . LEU A 1 207 ? -9.563 -8.463 -5.680 1.00 94.50 207 LEU A O 1
ATOM 1601 N N . LYS A 1 208 ? -8.747 -10.556 -5.730 1.00 93.44 208 LYS A N 1
ATOM 1602 C CA . LYS A 1 208 ? -9.370 -10.913 -7.010 1.00 93.44 208 LYS A CA 1
ATOM 1603 C C . LYS A 1 208 ? -10.898 -10.862 -6.918 1.00 93.44 208 LYS A C 1
ATOM 1605 O O . LYS A 1 208 ? -11.541 -10.304 -7.801 1.00 93.44 208 LYS A O 1
ATOM 1610 N N . LEU A 1 209 ? -11.475 -11.373 -5.827 1.00 92.88 209 LEU A N 1
ATOM 1611 C CA . LEU A 1 209 ? -12.915 -11.270 -5.547 1.00 92.88 209 LEU A CA 1
ATOM 1612 C C . LEU A 1 209 ? -13.382 -9.823 -5.326 1.00 92.88 209 LEU A C 1
ATOM 1614 O O . LEU A 1 209 ? -14.546 -9.523 -5.558 1.00 92.88 209 LEU A O 1
ATOM 1618 N N . SER A 1 210 ? -12.476 -8.931 -4.921 1.00 91.12 210 SER A N 1
ATOM 1619 C CA . SER A 1 210 ? -12.729 -7.490 -4.772 1.00 91.12 210 SER A CA 1
ATOM 1620 C C . SER A 1 210 ? -12.554 -6.703 -6.090 1.00 91.12 210 SER A C 1
ATOM 1622 O O . SER A 1 210 ? -12.579 -5.472 -6.084 1.00 91.12 210 SER A O 1
ATOM 1624 N N . GLY A 1 211 ? -12.346 -7.394 -7.221 1.00 91.31 211 GLY A N 1
ATOM 1625 C CA . GLY A 1 211 ? -12.270 -6.811 -8.568 1.00 91.31 211 GLY A CA 1
ATOM 1626 C C . GLY A 1 211 ? -10.895 -6.295 -9.000 1.00 91.31 211 GLY A C 1
ATOM 1627 O O . GLY A 1 211 ? -10.781 -5.623 -10.028 1.00 91.31 211 GLY A O 1
ATOM 1628 N N . TYR A 1 212 ? -9.830 -6.595 -8.253 1.00 92.38 212 TYR A N 1
ATOM 1629 C CA . TYR A 1 212 ? -8.474 -6.221 -8.658 1.00 92.38 212 TYR A CA 1
ATOM 1630 C C . TYR A 1 212 ? -7.916 -7.210 -9.684 1.00 92.38 212 TYR A C 1
ATOM 1632 O O . TYR A 1 212 ? -7.939 -8.423 -9.485 1.00 92.38 212 TYR A O 1
ATOM 1640 N N . GLY A 1 213 ? -7.394 -6.674 -10.790 1.00 92.44 213 GLY A N 1
ATOM 1641 C CA . GLY A 1 213 ? -6.859 -7.454 -11.909 1.00 92.44 213 GLY A CA 1
ATOM 1642 C C . GLY A 1 213 ? -5.350 -7.674 -11.844 1.00 92.44 213 GLY A C 1
ATOM 1643 O O . GLY A 1 213 ? -4.836 -8.553 -12.530 1.00 92.44 213 GLY A O 1
ATOM 1644 N N . ALA A 1 214 ? -4.633 -6.889 -11.038 1.00 95.38 214 ALA A N 1
ATOM 1645 C CA . ALA A 1 214 ? -3.195 -7.026 -10.843 1.00 95.38 214 ALA A CA 1
ATOM 1646 C C . ALA A 1 214 ? -2.739 -6.426 -9.506 1.00 95.38 214 ALA A C 1
ATOM 1648 O O . ALA A 1 214 ? -3.443 -5.616 -8.900 1.00 95.38 214 ALA A O 1
ATOM 1649 N N . VAL A 1 215 ? -1.549 -6.814 -9.047 1.00 95.69 215 VAL A N 1
ATOM 1650 C CA . VAL A 1 215 ? -0.968 -6.340 -7.778 1.00 95.69 215 VAL A CA 1
ATOM 1651 C C . VAL A 1 215 ? 0.491 -5.940 -7.959 1.00 95.69 215 VAL A C 1
ATOM 1653 O O . VAL A 1 215 ? 1.254 -6.604 -8.656 1.00 95.69 215 VAL A O 1
ATOM 1656 N N . HIS A 1 216 ? 0.898 -4.875 -7.280 1.00 95.31 216 HIS A N 1
ATOM 1657 C CA . HIS A 1 216 ? 2.292 -4.515 -7.075 1.00 95.31 216 HIS A CA 1
ATOM 1658 C C . HIS A 1 216 ? 2.648 -4.662 -5.595 1.00 95.31 216 HIS A C 1
ATOM 1660 O O . HIS A 1 216 ? 2.236 -3.852 -4.770 1.00 95.31 216 HIS A O 1
ATOM 1666 N N . PHE A 1 217 ? 3.439 -5.679 -5.258 1.00 94.88 217 PHE A N 1
ATOM 1667 C CA . PHE A 1 217 ? 3.994 -5.825 -3.916 1.00 94.88 217 PHE A CA 1
ATOM 1668 C C . PHE A 1 217 ? 5.136 -4.838 -3.707 1.00 94.88 217 PHE A C 1
ATOM 1670 O O . PHE A 1 217 ? 6.106 -4.824 -4.469 1.00 94.88 217 PHE A O 1
ATOM 1677 N N . ARG A 1 218 ? 5.023 -4.022 -2.665 1.00 91.19 218 ARG A N 1
ATOM 1678 C CA . ARG A 1 218 ? 6.099 -3.192 -2.119 1.00 91.19 218 ARG A CA 1
ATOM 1679 C C . ARG A 1 218 ? 7.110 -4.062 -1.366 1.00 91.19 218 ARG A C 1
ATOM 1681 O O . ARG A 1 218 ? 6.834 -5.245 -1.129 1.00 91.19 218 ARG A O 1
ATOM 1688 N N . PRO A 1 219 ? 8.270 -3.497 -0.983 1.00 87.25 219 PRO A N 1
ATOM 1689 C CA . PRO A 1 219 ? 9.203 -4.201 -0.116 1.00 87.25 219 PRO A CA 1
ATOM 1690 C C . PRO A 1 219 ? 8.480 -4.662 1.156 1.00 87.25 219 PRO A C 1
ATOM 1692 O O . PRO A 1 219 ? 7.857 -3.866 1.853 1.00 87.25 219 PRO A O 1
ATOM 1695 N N . SER A 1 220 ? 8.483 -5.973 1.375 1.00 83.75 220 SER A N 1
ATOM 1696 C CA . SER A 1 220 ? 7.615 -6.660 2.345 1.00 83.75 220 SER A CA 1
ATOM 1697 C C . SER A 1 220 ? 8.301 -7.876 2.976 1.00 83.75 220 SER A C 1
ATOM 1699 O O . SER A 1 220 ? 7.653 -8.801 3.448 1.00 83.75 220 SER A O 1
ATOM 1701 N N . GLY A 1 221 ? 9.634 -7.942 2.909 1.00 85.06 221 GLY A N 1
ATOM 1702 C CA . GLY A 1 221 ? 10.394 -9.134 3.301 1.00 85.06 221 GLY A CA 1
ATOM 1703 C C . GLY A 1 221 ? 10.229 -10.320 2.340 1.00 85.06 221 GLY A C 1
ATOM 1704 O O . GLY A 1 221 ? 10.663 -11.430 2.648 1.00 85.06 221 GLY A O 1
ATOM 1705 N N . LEU A 1 222 ? 9.599 -10.108 1.178 1.00 88.38 222 LEU A N 1
ATOM 1706 C CA . LEU A 1 222 ? 9.600 -11.065 0.077 1.00 88.38 222 LEU A CA 1
ATOM 1707 C C . LEU A 1 222 ? 11.045 -11.313 -0.367 1.00 88.38 222 LEU A C 1
ATOM 1709 O O . LEU A 1 222 ? 11.713 -10.402 -0.837 1.00 88.38 222 LEU A O 1
ATOM 1713 N N . THR A 1 223 ? 11.503 -12.557 -0.269 1.00 87.50 223 THR A N 1
ATOM 1714 C CA . THR A 1 223 ? 12.832 -12.959 -0.739 1.00 87.50 223 THR A CA 1
ATOM 1715 C C . THR A 1 223 ? 12.765 -13.521 -2.164 1.00 87.50 223 THR A C 1
ATOM 1717 O O . THR A 1 223 ? 11.695 -13.954 -2.614 1.00 87.50 223 THR A O 1
ATOM 1720 N N . PRO A 1 224 ? 13.900 -13.609 -2.883 1.00 84.00 224 PRO A N 1
ATOM 1721 C CA . PRO A 1 224 ? 13.951 -14.287 -4.179 1.00 84.00 224 PRO A CA 1
ATOM 1722 C C . PRO A 1 224 ? 13.490 -15.756 -4.136 1.00 84.00 224 PRO A C 1
ATOM 1724 O O . PRO A 1 224 ? 12.941 -16.251 -5.118 1.00 84.00 224 PRO A O 1
ATOM 1727 N N . ALA A 1 225 ? 13.658 -16.447 -3.001 1.00 84.06 225 ALA A N 1
ATOM 1728 C CA . ALA A 1 225 ? 13.169 -17.815 -2.819 1.00 84.06 225 ALA A CA 1
ATOM 1729 C C . ALA A 1 225 ? 11.630 -17.867 -2.792 1.00 84.06 225 ALA A C 1
ATOM 1731 O O . ALA A 1 225 ? 11.017 -18.630 -3.540 1.00 84.06 225 ALA A O 1
ATOM 1732 N N . ASN A 1 226 ? 11.003 -16.981 -2.011 1.00 89.06 226 ASN A N 1
ATOM 1733 C CA . ASN A 1 226 ? 9.544 -16.893 -1.876 1.00 89.06 226 ASN A CA 1
ATOM 1734 C C . ASN A 1 226 ? 8.858 -16.449 -3.182 1.00 89.06 226 ASN A C 1
ATOM 1736 O O . ASN A 1 226 ? 7.679 -16.731 -3.406 1.00 89.06 226 ASN A O 1
ATOM 1740 N N . LEU A 1 227 ? 9.587 -15.759 -4.065 1.00 90.00 227 LEU A N 1
ATOM 1741 C CA . LEU A 1 227 ? 9.062 -15.242 -5.329 1.00 90.00 227 LEU A CA 1
ATOM 1742 C C . LEU A 1 227 ? 8.545 -16.351 -6.261 1.00 90.00 227 LEU A C 1
ATOM 1744 O O . LEU A 1 227 ? 7.552 -16.141 -6.958 1.00 90.00 227 LEU A O 1
ATOM 1748 N N . HIS A 1 228 ? 9.174 -17.531 -6.274 1.00 88.25 228 HIS A N 1
ATOM 1749 C CA . HIS A 1 228 ? 8.735 -18.659 -7.113 1.00 88.25 228 HIS A CA 1
ATOM 1750 C C . HIS A 1 228 ? 7.433 -19.293 -6.616 1.00 88.25 228 HIS A C 1
ATOM 1752 O O . HIS A 1 228 ? 6.560 -19.643 -7.418 1.00 88.25 228 HIS A O 1
ATOM 1758 N N . GLU A 1 229 ? 7.266 -19.393 -5.299 1.00 90.88 229 GLU A N 1
ATOM 1759 C CA . GLU A 1 229 ? 6.017 -19.853 -4.687 1.00 90.88 229 GLU A CA 1
ATOM 1760 C C . GLU A 1 229 ? 4.888 -18.859 -4.968 1.00 90.88 229 GLU A C 1
ATOM 1762 O O . GLU A 1 229 ? 3.822 -19.240 -5.462 1.00 90.88 229 GLU A O 1
ATOM 1767 N N . LEU A 1 230 ? 5.156 -17.565 -4.760 1.00 94.19 230 LEU A N 1
ATOM 1768 C CA . LEU A 1 230 ? 4.216 -16.493 -5.074 1.00 94.19 230 LEU A CA 1
ATOM 1769 C C . LEU A 1 230 ? 3.819 -16.523 -6.550 1.00 94.19 230 LEU A C 1
ATOM 1771 O O . LEU A 1 230 ? 2.634 -16.468 -6.867 1.00 94.19 230 LEU A O 1
ATOM 1775 N N . ARG A 1 231 ? 4.779 -16.685 -7.466 1.00 93.38 231 ARG A N 1
ATOM 1776 C CA . ARG A 1 231 ? 4.504 -16.807 -8.903 1.00 93.38 231 ARG A CA 1
ATOM 1777 C C . ARG A 1 231 ? 3.497 -17.923 -9.193 1.00 93.38 231 ARG A C 1
ATOM 1779 O O . ARG A 1 231 ? 2.610 -17.717 -10.016 1.00 93.38 231 ARG A O 1
ATOM 1786 N N . SER A 1 232 ? 3.612 -19.071 -8.528 1.00 93.19 232 SER A N 1
ATOM 1787 C CA . SER A 1 232 ? 2.699 -20.206 -8.722 1.00 93.19 232 SER A CA 1
ATOM 1788 C C . SER A 1 232 ? 1.269 -19.866 -8.288 1.00 93.19 232 SER A C 1
ATOM 1790 O O . SER A 1 232 ? 0.318 -20.146 -9.017 1.00 93.19 232 SER A O 1
ATOM 1792 N N . VAL A 1 233 ? 1.113 -19.174 -7.154 1.00 96.06 233 VAL A N 1
ATOM 1793 C CA . VAL A 1 233 ? -0.184 -18.640 -6.701 1.00 96.06 233 VAL A CA 1
ATOM 1794 C C . VAL A 1 233 ? -0.761 -17.659 -7.720 1.00 96.06 233 VAL A C 1
ATOM 1796 O O . VAL A 1 233 ? -1.911 -17.797 -8.135 1.00 96.06 233 VAL A O 1
ATOM 1799 N N . MET A 1 234 ? 0.046 -16.694 -8.164 1.00 97.06 234 MET A N 1
ATOM 1800 C CA . MET A 1 234 ? -0.387 -15.673 -9.119 1.00 97.06 234 MET A CA 1
ATOM 1801 C C . MET A 1 234 ? -0.756 -16.280 -10.478 1.00 97.06 234 MET A C 1
ATOM 1803 O O . MET A 1 234 ? -1.680 -15.800 -11.131 1.00 97.06 234 MET A O 1
ATOM 1807 N N . LEU A 1 235 ? -0.071 -17.351 -10.898 1.00 95.50 235 LEU A N 1
ATOM 1808 C CA . LEU A 1 235 ? -0.367 -18.073 -12.135 1.00 95.50 235 LEU A CA 1
ATOM 1809 C C . LEU A 1 235 ? -1.729 -18.767 -12.061 1.00 95.50 235 LEU A C 1
ATOM 1811 O O . LEU A 1 235 ? -2.534 -18.603 -12.972 1.00 95.50 235 LEU A O 1
ATOM 1815 N N . ASN A 1 236 ? -2.007 -19.472 -10.962 1.00 95.38 236 ASN A N 1
ATOM 1816 C CA . ASN A 1 236 ? -3.296 -20.135 -10.736 1.00 95.38 236 ASN A CA 1
ATOM 1817 C C . ASN A 1 236 ? -4.463 -19.142 -10.689 1.00 95.38 236 ASN A C 1
ATOM 1819 O O . ASN A 1 236 ? -5.582 -19.465 -11.080 1.00 95.38 236 ASN A O 1
ATOM 1823 N N . LEU A 1 237 ? -4.202 -17.926 -10.209 1.00 95.00 237 LEU A N 1
ATOM 1824 C CA . LEU A 1 237 ? -5.179 -16.845 -10.165 1.00 95.00 237 LEU A CA 1
ATOM 1825 C C . LEU A 1 237 ? -5.185 -15.990 -11.438 1.00 95.00 237 LEU A C 1
ATOM 1827 O O . LEU A 1 237 ? -5.931 -15.015 -11.479 1.00 95.00 237 LEU A O 1
ATOM 1831 N N . GLU A 1 238 ? -4.406 -16.334 -12.468 1.00 94.94 238 GLU A N 1
ATOM 1832 C CA . GLU A 1 238 ? -4.274 -15.572 -13.721 1.00 94.94 238 GLU A CA 1
ATOM 1833 C C . GLU A 1 238 ? -4.024 -14.072 -13.491 1.00 94.94 238 GLU A C 1
ATOM 1835 O O . GLU A 1 238 ? -4.524 -13.217 -14.221 1.00 94.94 238 GLU A O 1
ATOM 1840 N N . MET A 1 239 ? -3.271 -13.740 -12.442 1.00 95.56 239 MET A N 1
ATOM 1841 C CA . MET A 1 239 ? -3.135 -12.375 -11.951 1.00 95.56 239 MET A CA 1
ATOM 1842 C C . MET A 1 239 ? -1.720 -11.854 -12.223 1.00 95.56 239 MET A C 1
ATOM 1844 O O . MET A 1 239 ? -0.764 -12.291 -11.576 1.00 95.56 239 MET A O 1
ATOM 1848 N N . PRO A 1 240 ? -1.536 -10.927 -13.184 1.00 95.75 240 PRO A N 1
ATOM 1849 C CA . PRO A 1 240 ? -0.263 -10.251 -13.386 1.00 95.75 240 PRO A CA 1
ATOM 1850 C C . PRO A 1 240 ? 0.186 -9.533 -12.120 1.00 95.75 240 PRO A C 1
ATOM 1852 O O . PRO A 1 240 ? -0.625 -8.936 -11.409 1.00 95.75 240 PRO A O 1
ATOM 1855 N N . PHE A 1 241 ? 1.492 -9.549 -11.861 1.00 97.00 241 PHE A N 1
ATOM 1856 C CA . PHE A 1 241 ? 2.018 -8.864 -10.690 1.00 97.00 241 PHE A CA 1
ATOM 1857 C C . PHE A 1 241 ? 3.399 -8.257 -10.890 1.00 97.00 241 PHE A C 1
ATOM 1859 O O . PHE A 1 241 ? 4.137 -8.596 -11.822 1.00 97.00 241 PHE A O 1
ATOM 1866 N N . ALA A 1 242 ? 3.713 -7.327 -9.998 1.00 95.88 242 ALA A N 1
ATOM 1867 C CA . ALA A 1 242 ? 5.021 -6.728 -9.827 1.00 95.88 242 ALA A CA 1
ATOM 1868 C C . ALA A 1 242 ? 5.499 -6.967 -8.397 1.00 95.88 242 ALA A C 1
ATOM 1870 O O . ALA A 1 242 ? 4.696 -6.990 -7.463 1.00 95.88 242 ALA A O 1
ATOM 1871 N N . ALA A 1 243 ? 6.805 -7.123 -8.236 1.00 94.44 243 ALA A N 1
ATOM 1872 C CA . ALA A 1 243 ? 7.446 -7.285 -6.940 1.00 94.44 243 ALA A CA 1
ATOM 1873 C C . ALA A 1 243 ? 8.466 -6.171 -6.713 1.00 94.44 243 ALA A C 1
ATOM 1875 O O . ALA A 1 243 ? 8.959 -5.557 -7.661 1.00 94.44 243 ALA A O 1
ATOM 1876 N N . SER A 1 244 ? 8.776 -5.915 -5.453 1.00 91.75 244 SER A N 1
ATOM 1877 C CA . SER A 1 244 ? 9.751 -4.913 -5.050 1.00 91.75 244 SER A CA 1
ATOM 1878 C C . SER A 1 244 ? 10.660 -5.492 -3.988 1.00 91.75 244 SER A C 1
ATOM 1880 O O . SER A 1 244 ? 10.183 -6.217 -3.116 1.00 91.75 244 SER A O 1
ATOM 1882 N N . PHE A 1 245 ? 11.935 -5.128 -4.041 1.00 86.88 245 PHE A N 1
ATOM 1883 C CA . PHE A 1 245 ? 12.946 -5.585 -3.093 1.00 86.88 245 PHE A CA 1
ATOM 1884 C C . PHE A 1 245 ? 13.742 -4.402 -2.548 1.00 86.88 245 PHE A C 1
ATOM 1886 O O . PHE A 1 245 ? 13.823 -3.350 -3.193 1.00 86.88 245 PHE A O 1
ATOM 1893 N N . ASN A 1 246 ? 14.337 -4.581 -1.369 1.00 81.06 246 ASN A N 1
ATOM 1894 C CA . ASN A 1 246 ? 15.298 -3.623 -0.839 1.00 81.06 246 ASN A CA 1
ATOM 1895 C C . ASN A 1 246 ? 16.604 -3.713 -1.637 1.00 81.06 246 ASN A C 1
ATOM 1897 O O . ASN A 1 246 ? 17.091 -4.805 -1.917 1.00 81.06 246 ASN A O 1
ATOM 1901 N N . ILE A 1 247 ? 17.198 -2.565 -1.978 1.00 80.62 247 ILE A N 1
ATOM 1902 C CA . ILE A 1 247 ? 18.429 -2.522 -2.791 1.00 80.62 247 ILE A CA 1
ATOM 1903 C C . ILE A 1 247 ? 19.604 -3.199 -2.065 1.00 80.62 247 ILE A C 1
ATOM 1905 O O . ILE A 1 247 ? 20.495 -3.745 -2.707 1.00 80.62 247 ILE A O 1
ATOM 1909 N N . SER A 1 248 ? 19.595 -3.207 -0.731 1.00 72.31 248 SER A N 1
ATOM 1910 C CA . SER A 1 248 ? 20.617 -3.852 0.098 1.00 72.31 248 SER A CA 1
ATOM 1911 C C . SER A 1 248 ? 20.564 -5.385 0.103 1.00 72.31 248 SER A C 1
ATOM 1913 O O . SER A 1 248 ? 21.499 -6.011 0.599 1.00 72.31 248 SER A O 1
ATOM 1915 N N . GLU A 1 249 ? 19.506 -6.007 -0.418 1.00 68.31 249 GLU A N 1
ATOM 1916 C CA . GLU A 1 249 ? 19.387 -7.465 -0.483 1.00 68.31 249 GLU A CA 1
ATOM 1917 C C . GLU A 1 249 ? 20.112 -8.004 -1.725 1.00 68.31 249 GLU A C 1
ATOM 1919 O O . GLU A 1 249 ? 19.974 -7.456 -2.820 1.00 68.31 249 GLU A O 1
ATOM 1924 N N . ASP A 1 250 ? 20.887 -9.089 -1.592 1.00 69.94 250 ASP A N 1
ATOM 1925 C CA . ASP A 1 250 ? 21.475 -9.731 -2.773 1.00 69.94 250 ASP A CA 1
ATOM 1926 C C . ASP A 1 250 ? 20.381 -10.471 -3.548 1.00 69.94 250 ASP A C 1
ATOM 1928 O O . ASP A 1 250 ? 19.827 -11.489 -3.119 1.00 69.94 250 ASP A O 1
ATOM 1932 N N . LEU A 1 251 ? 20.030 -9.908 -4.699 1.00 71.25 251 LEU A N 1
ATOM 1933 C CA . LEU A 1 251 ? 18.978 -10.426 -5.548 1.00 71.25 251 LEU A CA 1
ATOM 1934 C C . LEU A 1 251 ? 19.549 -11.476 -6.500 1.00 71.25 251 LEU A C 1
ATOM 1936 O O . LEU A 1 251 ? 20.193 -11.163 -7.510 1.00 71.25 251 LEU A O 1
ATOM 1940 N N . HIS A 1 252 ? 19.262 -12.737 -6.189 1.00 74.00 252 HIS A N 1
ATOM 1941 C CA . HIS A 1 252 ? 19.509 -13.872 -7.071 1.00 74.00 252 HIS A CA 1
ATOM 1942 C C . HIS A 1 252 ? 18.211 -14.314 -7.742 1.00 74.00 252 HIS A C 1
ATOM 1944 O O . HIS A 1 252 ? 17.455 -15.129 -7.214 1.00 74.00 252 HIS A O 1
ATOM 1950 N N . PHE A 1 253 ? 17.956 -13.778 -8.934 1.00 70.06 253 PHE A N 1
ATOM 1951 C CA . PHE A 1 253 ? 16.838 -14.211 -9.762 1.00 70.06 253 PHE A CA 1
ATOM 1952 C C . PHE A 1 253 ? 17.302 -15.273 -10.759 1.00 70.06 253 PHE A C 1
ATOM 1954 O O . PHE A 1 253 ? 18.163 -15.025 -11.600 1.00 70.06 253 PHE A O 1
ATOM 1961 N N . THR A 1 254 ? 16.689 -16.451 -10.716 1.00 68.81 254 THR A N 1
ATOM 1962 C CA . THR A 1 254 ? 16.566 -17.290 -11.914 1.00 68.81 254 THR A CA 1
ATOM 1963 C C . THR A 1 254 ? 15.426 -16.741 -12.778 1.00 68.81 254 THR A C 1
ATOM 1965 O O . THR A 1 254 ? 14.616 -15.953 -12.290 1.00 68.81 254 THR A O 1
ATOM 1968 N N . ARG A 1 255 ? 15.334 -17.111 -14.065 1.00 74.38 255 ARG A N 1
ATOM 1969 C CA . ARG A 1 255 ? 14.195 -16.711 -14.918 1.00 74.38 255 ARG A CA 1
ATOM 1970 C C . ARG A 1 255 ? 12.872 -17.111 -14.253 1.00 74.38 255 ARG A C 1
ATOM 1972 O O . ARG A 1 255 ? 12.506 -18.284 -14.265 1.00 74.38 255 ARG A O 1
ATOM 1979 N N . VAL A 1 256 ? 12.167 -16.136 -13.678 1.00 75.88 256 VAL A N 1
ATOM 1980 C CA . VAL A 1 256 ? 10.869 -16.347 -13.018 1.00 75.88 256 VAL A CA 1
ATOM 1981 C C . VAL A 1 256 ? 9.777 -16.439 -14.078 1.00 75.88 256 VAL A C 1
ATOM 1983 O O . VAL A 1 256 ? 9.007 -17.390 -14.087 1.00 75.88 256 VAL A O 1
ATOM 1986 N N . GLY A 1 257 ? 9.753 -15.498 -15.026 1.00 80.69 257 GLY A N 1
ATOM 1987 C CA . GLY A 1 257 ? 8.776 -15.461 -16.113 1.00 80.69 257 GLY A CA 1
ATOM 1988 C C . GLY A 1 257 ? 7.350 -15.116 -15.664 1.00 80.69 257 GLY A C 1
ATOM 1989 O O . GLY A 1 257 ? 7.092 -14.727 -14.525 1.00 80.69 257 GLY A O 1
ATOM 1990 N N . ALA A 1 258 ? 6.394 -15.253 -16.586 1.00 87.12 258 ALA A N 1
ATOM 1991 C CA . ALA A 1 258 ? 4.994 -14.913 -16.335 1.00 87.12 258 ALA A CA 1
ATOM 1992 C C . ALA A 1 258 ? 4.399 -15.708 -15.143 1.00 87.12 258 ALA A C 1
ATOM 1994 O O . ALA A 1 258 ? 4.752 -16.882 -14.960 1.00 87.12 258 ALA A O 1
ATOM 1995 N N . PRO A 1 259 ? 3.490 -15.103 -14.347 1.00 93.88 259 PRO A N 1
ATOM 1996 C CA . PRO A 1 259 ? 2.839 -13.803 -14.557 1.00 93.88 259 PRO A CA 1
ATOM 1997 C C . PRO A 1 259 ? 3.554 -12.604 -13.902 1.00 93.88 259 PRO A C 1
ATOM 1999 O O . PRO A 1 259 ? 2.987 -11.508 -13.883 1.00 93.88 259 PRO A O 1
ATOM 2002 N N . LEU A 1 260 ? 4.789 -12.770 -13.410 1.00 94.25 260 LEU A N 1
ATOM 2003 C CA . LEU A 1 260 ? 5.618 -11.642 -12.976 1.00 94.25 260 LEU A CA 1
ATOM 2004 C C . LEU A 1 260 ? 5.962 -10.774 -14.195 1.00 94.25 260 LEU A C 1
ATOM 2006 O O . LEU A 1 260 ? 6.424 -11.279 -15.219 1.00 94.25 260 LEU A O 1
ATOM 2010 N N . ARG A 1 261 ? 5.692 -9.468 -14.109 1.00 92.25 261 ARG A N 1
ATOM 2011 C CA . ARG A 1 261 ? 5.901 -8.519 -15.218 1.00 92.25 261 ARG A CA 1
ATOM 2012 C C . ARG A 1 261 ? 7.022 -7.528 -14.954 1.00 92.25 261 ARG A C 1
ATOM 2014 O O . ARG A 1 261 ? 7.752 -7.175 -15.879 1.00 92.25 261 ARG A O 1
ATOM 2021 N N . GLN A 1 262 ? 7.111 -7.034 -13.724 1.00 93.19 262 GLN A N 1
ATOM 2022 C CA . GLN A 1 262 ? 8.000 -5.938 -13.353 1.00 93.19 262 GLN A CA 1
ATOM 2023 C C . GLN A 1 262 ? 8.643 -6.223 -11.996 1.00 93.19 262 GLN A C 1
ATOM 2025 O O . GLN A 1 262 ? 7.986 -6.757 -11.099 1.00 93.19 262 GLN A O 1
ATOM 2030 N N . ILE A 1 263 ? 9.905 -5.829 -11.843 1.00 93.94 263 ILE A N 1
ATOM 2031 C CA . ILE A 1 263 ? 10.581 -5.781 -10.545 1.00 93.94 263 ILE A CA 1
ATOM 2032 C C . ILE A 1 263 ? 11.032 -4.344 -10.312 1.00 93.94 263 ILE A C 1
ATOM 2034 O O . ILE A 1 263 ? 11.621 -3.728 -11.202 1.00 93.94 263 ILE A O 1
ATOM 2038 N N . TRP A 1 264 ? 10.725 -3.815 -9.132 1.00 93.75 264 TRP A N 1
ATOM 2039 C CA . TRP A 1 264 ? 10.990 -2.431 -8.762 1.00 93.75 264 TRP A CA 1
ATOM 2040 C C . TRP A 1 264 ? 12.048 -2.328 -7.662 1.00 93.75 264 TRP A C 1
ATOM 2042 O O . TRP A 1 264 ? 11.975 -3.029 -6.653 1.00 93.75 264 TRP A O 1
ATOM 2052 N N . LEU A 1 265 ? 12.987 -1.402 -7.846 1.00 92.56 265 LEU A N 1
ATOM 2053 C CA . LEU A 1 265 ? 13.960 -0.981 -6.839 1.00 92.56 265 LEU A CA 1
ATOM 2054 C C . LEU A 1 265 ? 13.580 0.402 -6.306 1.00 92.56 265 LEU A C 1
ATOM 2056 O O . LEU A 1 265 ? 13.094 1.246 -7.062 1.00 92.56 265 LEU A O 1
ATOM 2060 N N . TYR A 1 266 ? 13.778 0.632 -5.010 1.00 88.75 266 TYR A N 1
ATOM 2061 C CA . TYR A 1 266 ? 13.265 1.811 -4.311 1.00 88.75 266 TYR A CA 1
ATOM 2062 C C . TYR A 1 266 ? 14.378 2.635 -3.697 1.00 88.75 266 TYR A C 1
ATOM 2064 O O . TYR A 1 266 ? 15.235 2.098 -3.007 1.00 88.75 266 TYR A O 1
ATOM 2072 N N . HIS A 1 267 ? 14.288 3.946 -3.905 1.00 87.56 267 HIS A N 1
ATOM 2073 C CA . HIS A 1 267 ? 15.035 4.970 -3.184 1.00 87.56 267 HIS A CA 1
ATOM 2074 C C . HIS A 1 267 ? 16.544 4.697 -3.147 1.00 87.56 267 HIS A C 1
ATOM 2076 O O . HIS A 1 267 ? 17.120 4.611 -2.063 1.00 87.56 267 HIS A O 1
ATOM 2082 N N . PRO A 1 268 ? 17.204 4.544 -4.318 1.00 88.12 268 PRO A N 1
ATOM 2083 C CA . PRO A 1 268 ? 18.653 4.422 -4.345 1.00 88.12 268 PRO A CA 1
ATOM 2084 C C . PRO A 1 268 ? 19.282 5.633 -3.656 1.00 88.12 268 PRO A C 1
ATOM 2086 O O . PRO A 1 268 ? 18.895 6.779 -3.911 1.00 88.12 268 PRO A O 1
ATOM 2089 N N . ALA A 1 269 ? 20.251 5.343 -2.796 1.00 87.38 269 ALA A N 1
ATOM 2090 C CA . ALA A 1 269 ? 21.054 6.306 -2.060 1.00 87.38 269 ALA A CA 1
ATOM 2091 C C . ALA A 1 269 ? 22.497 6.275 -2.598 1.00 87.38 269 ALA A C 1
ATOM 2093 O O . ALA A 1 269 ? 22.860 5.311 -3.282 1.00 87.38 269 ALA A O 1
ATOM 2094 N N . PRO A 1 270 ? 23.338 7.288 -2.324 1.00 87.12 270 PRO A N 1
ATOM 2095 C CA . PRO A 1 270 ? 24.719 7.332 -2.819 1.00 87.12 270 PRO A CA 1
ATOM 2096 C C . PRO A 1 270 ? 25.501 6.031 -2.596 1.00 87.12 270 PRO A C 1
ATOM 2098 O O . PRO A 1 270 ? 26.168 5.532 -3.502 1.00 87.12 270 PRO A O 1
ATOM 2101 N N . GLU A 1 271 ? 25.351 5.442 -1.416 1.00 87.94 271 GLU A N 1
ATOM 2102 C CA . GLU A 1 271 ? 25.984 4.200 -0.990 1.00 87.94 271 GLU A CA 1
ATOM 2103 C C . GLU A 1 271 ? 25.478 2.954 -1.735 1.00 87.94 271 GLU A C 1
ATOM 2105 O O . GLU A 1 271 ? 26.242 2.011 -1.930 1.00 87.94 271 GLU A O 1
ATOM 2110 N N . THR A 1 272 ? 24.228 2.941 -2.205 1.00 87.44 272 THR A N 1
ATOM 2111 C CA . THR A 1 272 ? 23.592 1.778 -2.852 1.00 87.44 272 THR A CA 1
ATOM 2112 C C . THR A 1 272 ? 23.402 1.940 -4.360 1.00 87.44 272 THR A C 1
ATOM 2114 O O . THR A 1 272 ? 22.982 1.003 -5.038 1.00 87.44 272 THR A O 1
ATOM 2117 N N . ALA A 1 273 ? 23.738 3.100 -4.928 1.00 86.69 273 ALA A N 1
ATOM 2118 C CA . ALA A 1 273 ? 23.432 3.412 -6.321 1.00 86.69 273 ALA A CA 1
ATOM 2119 C C . ALA A 1 273 ? 24.168 2.514 -7.337 1.00 86.69 273 ALA A C 1
ATOM 2121 O O . ALA A 1 273 ? 23.633 2.228 -8.407 1.00 86.69 273 ALA A O 1
ATOM 2122 N N . HIS A 1 274 ? 25.373 2.041 -7.004 1.00 88.00 274 HIS A N 1
ATOM 2123 C CA . HIS A 1 274 ? 26.110 1.080 -7.831 1.00 88.00 274 HIS A CA 1
ATOM 2124 C C . HIS A 1 274 ? 25.455 -0.312 -7.809 1.00 88.00 274 HIS A C 1
ATOM 2126 O O . HIS A 1 274 ? 25.258 -0.912 -8.862 1.00 88.00 274 HIS A O 1
ATOM 2132 N N . ILE A 1 275 ? 25.019 -0.775 -6.631 1.00 89.69 275 ILE A N 1
ATOM 2133 C CA . ILE A 1 275 ? 24.278 -2.035 -6.461 1.00 89.69 275 ILE A CA 1
ATOM 2134 C C . ILE A 1 275 ? 22.962 -1.980 -7.243 1.00 89.69 275 ILE A C 1
ATOM 2136 O O . ILE A 1 275 ? 22.607 -2.929 -7.937 1.00 89.69 275 ILE A O 1
ATOM 2140 N N . CYS A 1 276 ? 22.265 -0.840 -7.188 1.00 91.06 276 CYS A N 1
ATOM 2141 C CA . CYS A 1 276 ? 21.036 -0.609 -7.942 1.00 91.06 276 CYS A CA 1
ATOM 2142 C C . CYS A 1 276 ? 21.244 -0.836 -9.449 1.00 91.06 276 CYS A C 1
ATOM 2144 O O . CYS A 1 276 ? 20.461 -1.549 -10.072 1.00 91.06 276 CYS A O 1
ATOM 2146 N N . LEU A 1 277 ? 22.321 -0.295 -10.036 1.00 91.06 277 LEU A N 1
ATOM 2147 C CA . LEU A 1 277 ? 22.643 -0.506 -11.453 1.00 91.06 277 LEU A CA 1
ATOM 2148 C C . LEU A 1 277 ? 22.811 -1.987 -11.799 1.00 91.06 277 LEU A C 1
ATOM 2150 O O . LEU A 1 277 ? 22.174 -2.473 -12.734 1.00 91.06 277 LEU A O 1
ATOM 2154 N N . GLU A 1 278 ? 23.614 -2.712 -11.020 1.00 90.50 278 GLU A N 1
ATOM 2155 C CA . GLU A 1 278 ? 23.824 -4.146 -11.234 1.00 90.50 278 GLU A CA 1
ATOM 2156 C C . GLU A 1 278 ? 22.511 -4.933 -11.127 1.00 90.50 278 GLU A C 1
ATOM 2158 O O . GLU A 1 278 ? 22.237 -5.827 -11.931 1.00 90.50 278 GLU A O 1
ATOM 2163 N N . GLN A 1 279 ? 21.661 -4.587 -10.157 1.00 91.38 279 GLN A N 1
ATOM 2164 C CA . GLN A 1 279 ? 20.364 -5.229 -9.970 1.00 91.38 279 GLN A CA 1
ATOM 2165 C C . GLN A 1 279 ? 19.403 -4.960 -11.135 1.00 91.38 279 GLN A C 1
ATOM 2167 O O . GLN A 1 279 ? 18.688 -5.878 -11.540 1.00 91.38 279 GLN A O 1
ATOM 2172 N N . LEU A 1 280 ? 19.395 -3.760 -11.726 1.00 92.75 280 LEU A N 1
ATOM 2173 C CA . LEU A 1 280 ? 18.565 -3.459 -12.903 1.00 92.75 280 LEU A CA 1
ATOM 2174 C C . LEU A 1 280 ? 18.939 -4.335 -14.106 1.00 92.75 280 LEU A C 1
ATOM 2176 O O . LEU A 1 280 ? 18.052 -4.845 -14.800 1.00 92.75 280 LEU A O 1
ATOM 2180 N N . ASP A 1 281 ? 20.234 -4.570 -14.316 1.00 90.19 281 ASP A N 1
ATOM 2181 C CA . ASP A 1 281 ? 20.721 -5.456 -15.376 1.00 90.19 281 ASP A CA 1
ATOM 2182 C C . ASP A 1 281 ? 20.376 -6.927 -15.101 1.00 90.19 281 ASP A C 1
ATOM 2184 O O . ASP A 1 281 ? 19.957 -7.655 -16.012 1.00 90.19 281 ASP A O 1
ATOM 2188 N N . ARG A 1 282 ? 20.461 -7.369 -13.838 1.00 89.75 282 ARG A N 1
ATOM 2189 C CA . ARG A 1 282 ? 20.013 -8.711 -13.423 1.00 89.75 282 ARG A CA 1
ATOM 2190 C C . ARG A 1 282 ? 18.511 -8.905 -13.650 1.00 89.75 282 ARG A C 1
ATOM 2192 O O . ARG A 1 282 ? 18.112 -9.929 -14.202 1.00 89.75 282 ARG A O 1
ATOM 2199 N N . ILE A 1 283 ? 17.681 -7.922 -13.289 1.00 91.50 283 ILE A N 1
ATOM 2200 C CA . ILE A 1 283 ? 16.223 -7.953 -13.506 1.00 91.50 283 ILE A CA 1
ATOM 2201 C C . ILE A 1 283 ? 15.908 -8.109 -14.995 1.00 91.50 283 ILE A C 1
ATOM 2203 O O . ILE A 1 283 ? 15.106 -8.964 -15.378 1.00 91.50 283 ILE A O 1
ATOM 2207 N N . ARG A 1 284 ? 16.574 -7.318 -15.842 1.00 90.44 284 ARG A N 1
ATOM 2208 C CA . ARG A 1 284 ? 16.419 -7.398 -17.297 1.00 90.44 284 ARG A CA 1
ATOM 2209 C C . ARG A 1 284 ? 16.814 -8.775 -17.833 1.00 90.44 284 ARG A C 1
ATOM 2211 O O . ARG A 1 284 ? 16.101 -9.336 -18.659 1.00 90.44 284 ARG A O 1
ATOM 2218 N N . SER A 1 285 ? 17.921 -9.329 -17.341 1.00 88.44 285 SER A N 1
ATOM 2219 C CA . SER A 1 285 ? 18.418 -10.658 -17.729 1.00 88.44 285 SER A CA 1
ATOM 2220 C C . SER A 1 285 ? 17.482 -11.799 -17.301 1.00 88.44 285 SER A C 1
ATOM 2222 O O . SER A 1 285 ? 17.477 -12.862 -17.920 1.00 88.44 285 SER A O 1
ATOM 2224 N N . ALA A 1 286 ? 16.651 -11.572 -16.278 1.00 85.75 286 ALA A N 1
ATOM 2225 C CA . ALA A 1 286 ? 15.603 -12.485 -15.825 1.00 85.75 286 ALA A CA 1
ATOM 2226 C C . ALA A 1 286 ? 14.272 -12.341 -16.601 1.00 85.75 286 ALA A C 1
ATOM 2228 O O . ALA A 1 286 ? 13.244 -12.855 -16.152 1.00 85.75 286 ALA A O 1
ATOM 2229 N N . ASP A 1 287 ? 14.280 -11.650 -17.748 1.00 87.12 287 ASP A N 1
ATOM 2230 C CA . ASP A 1 287 ? 13.118 -11.367 -18.605 1.00 87.12 287 ASP A CA 1
ATOM 2231 C C . ASP A 1 287 ? 11.992 -10.585 -17.894 1.00 87.12 287 ASP A C 1
ATOM 2233 O O . ASP A 1 287 ? 10.813 -10.696 -18.240 1.00 87.12 287 ASP A O 1
ATOM 2237 N N . CYS A 1 288 ? 12.352 -9.769 -16.900 1.00 89.94 288 CYS A N 1
ATOM 2238 C CA . CYS A 1 288 ? 11.444 -8.867 -16.193 1.00 89.94 288 CYS A CA 1
ATOM 2239 C C . CYS A 1 288 ? 11.735 -7.407 -16.561 1.00 89.94 288 CYS A C 1
ATOM 2241 O O . CYS A 1 288 ? 12.868 -7.039 -16.866 1.00 89.94 288 CYS A O 1
ATOM 2243 N N . LEU A 1 289 ? 10.715 -6.545 -16.519 1.00 91.62 289 LEU A N 1
ATOM 2244 C CA . LEU A 1 289 ? 10.902 -5.111 -16.749 1.00 91.62 289 LEU A CA 1
ATOM 2245 C C . LEU A 1 289 ? 11.490 -4.437 -15.491 1.00 91.62 289 LEU A C 1
ATOM 2247 O O . LEU A 1 289 ? 10.832 -4.470 -14.445 1.00 91.62 289 LEU A O 1
ATOM 2251 N N . PRO A 1 290 ? 12.674 -3.801 -15.579 1.00 93.56 290 PRO A N 1
ATOM 2252 C CA . PRO A 1 290 ? 13.277 -3.090 -14.456 1.00 93.56 290 PRO A CA 1
ATOM 2253 C C . PRO A 1 290 ? 12.594 -1.738 -14.207 1.00 93.56 290 PRO A C 1
ATOM 2255 O O . PRO A 1 290 ? 12.559 -0.869 -15.085 1.00 93.56 290 PRO A O 1
ATOM 2258 N N . GLY A 1 291 ? 12.054 -1.557 -13.004 1.00 94.62 291 GLY A N 1
ATOM 2259 C CA . GLY A 1 291 ? 11.475 -0.306 -12.521 1.00 94.62 291 GLY A CA 1
ATOM 2260 C C . GLY A 1 291 ? 12.311 0.324 -11.408 1.00 94.62 291 GLY A C 1
ATOM 2261 O O . GLY A 1 291 ? 12.890 -0.384 -10.588 1.00 94.62 291 GLY A O 1
ATOM 2262 N N . VAL A 1 292 ? 12.353 1.656 -11.355 1.00 93.44 292 VAL A N 1
ATOM 2263 C CA . VAL A 1 292 ? 13.010 2.399 -10.267 1.00 93.44 292 VAL A CA 1
ATOM 2264 C C . VAL A 1 292 ? 12.060 3.434 -9.682 1.00 93.44 292 VAL A C 1
ATOM 2266 O O . VAL A 1 292 ? 11.487 4.249 -10.406 1.00 93.44 292 VAL A O 1
ATOM 2269 N N . GLN A 1 293 ? 11.912 3.437 -8.363 1.00 90.81 293 GLN A N 1
ATOM 2270 C CA . GLN A 1 293 ? 11.238 4.499 -7.632 1.00 90.81 293 GLN A CA 1
ATOM 2271 C C . GLN A 1 293 ? 12.271 5.433 -6.999 1.00 90.81 293 GLN A C 1
ATOM 2273 O O . GLN A 1 293 ? 13.093 5.002 -6.200 1.00 90.81 293 GLN A O 1
ATOM 2278 N N . LEU A 1 294 ? 12.226 6.713 -7.355 1.00 88.69 294 LEU A N 1
ATOM 2279 C CA . LEU A 1 294 ? 13.153 7.741 -6.880 1.00 88.69 294 LEU A CA 1
ATOM 2280 C C . LEU A 1 294 ? 12.455 8.628 -5.842 1.00 88.69 294 LEU A C 1
ATOM 2282 O O . LEU A 1 294 ? 11.270 8.933 -5.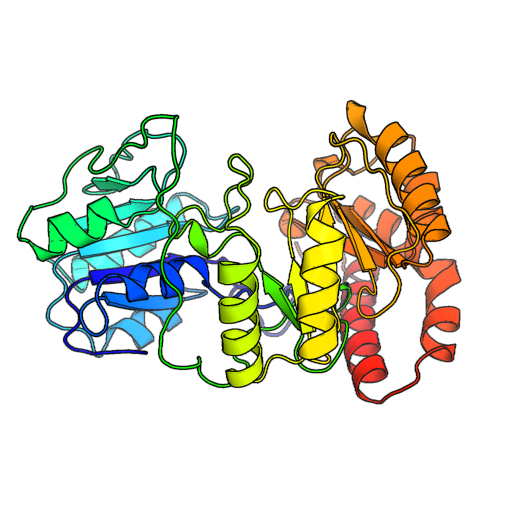991 1.00 88.69 294 LEU A O 1
ATOM 2286 N N . ASN A 1 295 ? 13.183 9.068 -4.819 1.00 85.44 295 ASN A N 1
ATOM 2287 C CA . ASN A 1 295 ? 12.778 10.157 -3.918 1.00 85.44 295 ASN A CA 1
ATOM 2288 C C . ASN A 1 295 ? 13.804 11.300 -3.989 1.00 85.44 295 ASN A C 1
ATOM 2290 O O . ASN A 1 295 ? 14.761 11.230 -4.761 1.00 85.44 295 ASN A O 1
ATOM 2294 N N . LEU A 1 296 ? 13.612 12.340 -3.174 1.00 80.25 296 LEU A N 1
ATOM 2295 C CA . LEU A 1 296 ? 14.526 13.483 -3.123 1.00 80.25 296 LEU A CA 1
ATOM 2296 C C . LEU A 1 296 ? 15.984 13.060 -2.863 1.00 80.25 296 LEU A C 1
ATOM 2298 O O . LEU A 1 296 ? 16.891 13.608 -3.486 1.00 80.25 296 LEU A O 1
ATOM 2302 N N . GLY A 1 297 ? 16.206 12.062 -2.000 1.00 81.00 297 GLY A N 1
ATOM 2303 C CA . GLY A 1 297 ? 17.540 11.532 -1.690 1.00 81.00 297 GLY A CA 1
ATOM 2304 C C . GLY A 1 297 ? 18.249 10.884 -2.884 1.00 81.00 297 GLY A C 1
ATOM 2305 O O . GLY A 1 297 ? 19.472 10.774 -2.885 1.00 81.00 297 GLY A O 1
ATOM 2306 N N . SER A 1 298 ? 17.505 10.510 -3.928 1.00 82.44 298 SER A N 1
ATOM 2307 C CA . SER A 1 298 ? 18.052 9.974 -5.176 1.00 82.44 298 SER A CA 1
ATOM 2308 C C . SER A 1 298 ? 18.435 11.053 -6.203 1.00 82.44 298 SER A C 1
ATOM 2310 O O . SER A 1 298 ? 18.953 10.717 -7.271 1.00 82.44 298 SER A O 1
ATOM 2312 N N . SER A 1 299 ? 18.156 12.336 -5.942 1.00 79.12 299 SER A N 1
ATOM 2313 C CA . SER A 1 299 ? 18.461 13.423 -6.881 1.00 79.12 299 SER A CA 1
ATOM 2314 C C . SER A 1 299 ? 19.962 13.709 -6.940 1.00 79.12 299 SER A C 1
ATOM 2316 O O . SER A 1 299 ? 20.615 13.869 -5.913 1.00 79.12 299 SER A O 1
ATOM 2318 N N . GLY A 1 300 ? 20.518 13.820 -8.152 1.00 80.00 300 GLY A N 1
ATOM 2319 C CA . GLY A 1 300 ? 21.895 14.296 -8.336 1.00 80.00 300 GLY A CA 1
ATOM 2320 C C . GLY A 1 300 ? 22.971 13.255 -8.024 1.00 80.00 300 GLY A C 1
ATOM 2321 O O . GLY A 1 300 ? 24.153 13.596 -7.971 1.00 80.00 300 GLY A O 1
ATOM 2322 N N . LEU A 1 301 ? 22.585 11.986 -7.864 1.00 86.12 301 LEU A N 1
ATOM 2323 C CA . LEU A 1 301 ? 23.527 10.875 -7.778 1.00 86.12 301 LEU A CA 1
ATOM 2324 C C . LEU A 1 301 ? 24.400 10.826 -9.036 1.00 86.12 301 LEU A C 1
ATOM 2326 O O . LEU A 1 301 ? 23.907 10.993 -10.153 1.00 86.12 301 LEU A O 1
ATOM 2330 N N . ALA A 1 302 ? 25.694 10.550 -8.864 1.00 86.12 302 ALA A N 1
ATOM 2331 C CA . ALA A 1 302 ? 26.632 10.462 -9.984 1.00 86.12 302 ALA A CA 1
ATOM 2332 C C . ALA A 1 302 ? 26.188 9.424 -11.030 1.00 86.12 302 ALA A C 1
ATOM 2334 O O . ALA A 1 302 ? 26.335 9.663 -12.222 1.00 86.12 302 ALA A O 1
ATOM 2335 N N . THR A 1 303 ? 25.582 8.325 -10.571 1.00 86.44 303 THR A N 1
ATOM 2336 C CA . THR A 1 303 ? 25.052 7.227 -11.390 1.00 86.44 303 THR A CA 1
ATOM 2337 C C . THR A 1 303 ? 23.603 7.432 -11.854 1.00 86.44 303 THR A C 1
ATOM 2339 O O . THR A 1 303 ? 23.017 6.541 -12.470 1.00 86.44 303 THR A O 1
ATOM 2342 N N . GLU A 1 304 ? 22.969 8.572 -11.542 1.00 90.25 304 GLU A N 1
ATOM 2343 C CA . GLU A 1 304 ? 21.582 8.863 -11.940 1.00 90.25 304 GLU A CA 1
ATOM 2344 C C . GLU A 1 304 ? 21.362 8.708 -13.459 1.00 90.25 304 GLU A C 1
ATOM 2346 O O . GLU A 1 304 ? 20.385 8.059 -13.843 1.00 90.25 304 GLU A O 1
ATOM 2351 N N . PRO A 1 305 ? 22.231 9.230 -14.352 1.00 90.50 305 PRO A N 1
ATOM 2352 C CA . PRO A 1 305 ? 22.048 9.067 -15.794 1.00 90.50 305 PRO A CA 1
ATOM 2353 C C . PRO A 1 305 ? 22.047 7.601 -16.243 1.00 90.50 305 PRO A C 1
ATOM 2355 O O . PRO A 1 305 ? 21.197 7.210 -17.046 1.00 90.50 305 PRO A O 1
ATOM 2358 N N . GLU A 1 306 ? 22.970 6.795 -15.722 1.00 92.50 306 GLU A N 1
ATOM 2359 C CA . GLU A 1 306 ? 23.095 5.369 -16.010 1.00 92.50 306 GLU A CA 1
ATOM 2360 C C . GLU A 1 306 ? 21.877 4.607 -15.481 1.00 92.50 306 GLU A C 1
ATOM 2362 O O . GLU A 1 306 ? 21.304 3.791 -16.204 1.00 92.50 306 GLU A O 1
ATOM 2367 N N . MET A 1 307 ? 21.403 4.932 -14.273 1.00 92.31 307 MET A N 1
ATOM 2368 C CA . MET A 1 307 ? 20.218 4.298 -13.683 1.00 92.31 307 MET A CA 1
ATOM 2369 C C . MET A 1 307 ? 18.969 4.599 -14.509 1.00 92.31 307 MET A C 1
ATOM 2371 O O . MET A 1 307 ? 18.199 3.698 -14.838 1.00 92.31 307 MET A O 1
ATOM 2375 N N . LEU A 1 308 ? 18.791 5.857 -14.924 1.00 92.25 308 LEU A N 1
ATOM 2376 C CA . LEU A 1 308 ? 17.694 6.251 -15.808 1.00 92.25 308 LEU A CA 1
ATOM 2377 C C . LEU A 1 308 ? 17.803 5.617 -17.200 1.00 92.25 308 LEU A C 1
ATOM 2379 O O . LEU A 1 308 ? 16.788 5.490 -17.886 1.00 92.25 308 LEU A O 1
ATOM 2383 N N . ALA A 1 309 ? 19.000 5.248 -17.662 1.00 91.75 309 ALA A N 1
ATOM 2384 C CA . ALA A 1 309 ? 19.201 4.525 -18.916 1.00 91.75 309 ALA A CA 1
ATOM 2385 C C . ALA A 1 309 ? 18.861 3.028 -18.780 1.00 91.75 309 ALA A C 1
ATOM 2387 O O . ALA A 1 309 ? 18.214 2.473 -19.672 1.00 91.75 309 ALA A O 1
ATOM 2388 N N . ALA A 1 310 ? 19.243 2.404 -17.663 1.00 92.81 310 ALA A N 1
ATOM 2389 C CA . ALA A 1 310 ? 19.000 0.993 -17.361 1.00 92.81 310 ALA A CA 1
ATOM 2390 C C . ALA A 1 310 ? 17.538 0.695 -16.971 1.00 92.81 310 ALA A C 1
ATOM 2392 O O . ALA A 1 310 ? 17.021 -0.384 -17.269 1.00 92.81 310 ALA A O 1
ATOM 2393 N N . ALA A 1 311 ? 16.840 1.653 -16.360 1.00 93.56 311 ALA A N 1
ATOM 2394 C CA . ALA A 1 311 ? 15.431 1.514 -16.020 1.00 93.56 311 ALA A CA 1
ATOM 2395 C C . ALA A 1 311 ? 14.526 1.521 -17.268 1.00 93.56 311 ALA A C 1
ATOM 2397 O O . ALA A 1 311 ? 14.675 2.338 -18.184 1.00 93.56 311 ALA A O 1
ATOM 2398 N N . GLU A 1 312 ? 13.525 0.640 -17.267 1.00 92.25 312 GLU A N 1
ATOM 2399 C CA . GLU A 1 312 ? 12.437 0.630 -18.248 1.00 92.25 312 GLU A CA 1
ATOM 2400 C C . GLU A 1 312 ? 11.223 1.418 -17.754 1.00 92.25 312 GLU A C 1
ATOM 2402 O O . GLU A 1 312 ? 10.464 1.926 -18.579 1.00 92.25 312 GLU A O 1
ATOM 2407 N N . ARG A 1 313 ? 11.030 1.553 -16.434 1.00 91.56 313 ARG A N 1
ATOM 2408 C CA . ARG A 1 313 ? 9.959 2.328 -15.777 1.00 91.56 313 ARG A CA 1
ATOM 2409 C C . ARG A 1 313 ? 10.545 3.182 -14.650 1.00 91.56 313 ARG A C 1
ATOM 2411 O O . ARG A 1 313 ? 11.459 2.729 -13.966 1.00 91.56 313 ARG A O 1
ATOM 2418 N N . ILE A 1 314 ? 9.999 4.380 -14.434 1.00 91.75 314 ILE A N 1
ATOM 2419 C CA . ILE A 1 314 ? 10.325 5.197 -13.257 1.00 91.75 314 ILE A CA 1
ATOM 2420 C C . ILE A 1 314 ? 9.063 5.668 -12.542 1.00 91.75 314 ILE A C 1
ATOM 2422 O O . ILE A 1 314 ? 8.036 5.891 -13.176 1.00 91.75 314 ILE A O 1
ATOM 2426 N N . CYS A 1 315 ? 9.158 5.845 -11.230 1.00 88.38 315 CYS A N 1
ATOM 2427 C CA . CYS A 1 315 ? 8.146 6.491 -10.401 1.00 88.38 315 CYS A CA 1
ATOM 2428 C C . CYS A 1 315 ? 8.844 7.500 -9.486 1.00 88.38 315 CYS A C 1
ATOM 2430 O O . CYS A 1 315 ? 9.890 7.189 -8.921 1.00 88.38 315 CYS A O 1
ATOM 2432 N N . LEU A 1 316 ? 8.291 8.701 -9.329 1.00 84.69 316 LEU A N 1
ATOM 2433 C CA . LEU A 1 316 ? 8.839 9.705 -8.416 1.00 84.69 316 LEU A CA 1
ATOM 2434 C C . LEU A 1 316 ? 7.971 9.795 -7.164 1.00 84.69 316 LEU A C 1
ATOM 2436 O O . LEU A 1 316 ? 6.751 9.885 -7.260 1.00 84.69 316 LEU A O 1
ATOM 2440 N N . SER A 1 317 ? 8.614 9.767 -6.004 1.00 80.50 317 SER A N 1
ATOM 2441 C CA . SER A 1 317 ? 7.990 9.903 -4.681 1.00 80.50 317 SER A CA 1
ATOM 2442 C C . SER A 1 317 ? 8.276 11.277 -4.113 1.00 80.50 317 SER A C 1
ATOM 2444 O O . SER A 1 317 ? 9.209 11.941 -4.565 1.00 80.50 317 SER A O 1
ATOM 2446 N N . ASP A 1 318 ? 7.484 11.692 -3.128 1.00 72.38 318 ASP A N 1
ATOM 2447 C CA . ASP A 1 318 ? 7.691 12.944 -2.397 1.00 72.38 318 ASP A CA 1
ATOM 2448 C C . ASP A 1 318 ? 7.787 14.159 -3.323 1.00 72.38 318 ASP A C 1
ATOM 2450 O O . ASP A 1 318 ? 8.515 15.102 -3.041 1.00 72.38 318 ASP A O 1
ATOM 2454 N N . LEU A 1 319 ? 7.046 14.155 -4.441 1.00 74.88 319 LEU A N 1
ATOM 2455 C CA . LEU A 1 319 ? 7.050 15.221 -5.455 1.00 74.88 319 LEU A CA 1
ATOM 2456 C C . LEU A 1 319 ? 7.026 16.659 -4.887 1.00 74.88 319 LEU A C 1
ATOM 2458 O O . LEU A 1 319 ? 7.693 17.514 -5.478 1.00 74.88 319 LEU A O 1
ATOM 2462 N N . PRO A 1 320 ? 6.306 16.967 -3.781 1.00 71.69 320 PRO A N 1
ATOM 2463 C CA . PRO A 1 320 ? 6.349 18.290 -3.153 1.00 71.69 320 PRO A CA 1
ATOM 2464 C C . PRO A 1 320 ? 7.730 18.702 -2.626 1.00 71.69 320 PRO A C 1
ATOM 2466 O O . PRO A 1 320 ? 8.026 19.890 -2.589 1.00 71.69 320 PRO A O 1
ATOM 2469 N N . CYS A 1 321 ? 8.565 17.741 -2.235 1.00 74.94 321 CYS A N 1
ATOM 2470 C CA . CYS A 1 321 ? 9.883 17.967 -1.649 1.00 74.94 321 CYS A CA 1
ATOM 2471 C C . CYS A 1 321 ? 10.974 18.201 -2.701 1.00 74.94 321 CYS A C 1
ATOM 2473 O O . CYS A 1 321 ? 12.063 18.653 -2.359 1.00 74.94 321 CYS A O 1
ATOM 2475 N N . TRP A 1 322 ? 10.716 17.897 -3.976 1.00 78.25 322 TRP A N 1
ATOM 2476 C CA . TRP A 1 322 ? 11.711 18.080 -5.027 1.00 78.25 322 TRP A CA 1
ATOM 2477 C C . TRP A 1 322 ? 11.761 19.521 -5.528 1.00 78.25 322 TRP A C 1
ATOM 2479 O O . TRP A 1 322 ? 10.728 20.128 -5.844 1.00 78.25 322 TRP A O 1
ATOM 2489 N N . ALA A 1 323 ? 12.984 20.008 -5.749 1.00 83.56 323 ALA A N 1
ATOM 2490 C CA . ALA A 1 323 ? 13.210 21.181 -6.577 1.00 83.56 323 ALA A CA 1
ATOM 2491 C C . ALA A 1 323 ? 12.640 20.942 -7.984 1.00 83.56 323 ALA A C 1
ATOM 2493 O O . ALA A 1 323 ? 12.848 19.890 -8.599 1.00 83.56 323 ALA A O 1
ATOM 2494 N N . LEU A 1 324 ? 11.911 21.926 -8.514 1.00 83.38 324 LEU A N 1
ATOM 2495 C CA . LEU A 1 324 ? 11.256 21.779 -9.812 1.00 83.38 324 LEU A CA 1
ATOM 2496 C C . LEU A 1 324 ? 12.273 21.558 -10.944 1.00 83.38 324 LEU A C 1
ATOM 2498 O O . LEU A 1 324 ? 12.027 20.766 -11.855 1.00 83.38 324 LEU A O 1
ATOM 2502 N N . SER A 1 325 ? 13.427 22.220 -10.870 1.00 85.50 325 SER A N 1
ATOM 2503 C CA . SER A 1 325 ? 14.540 22.052 -11.808 1.00 85.50 325 SER A CA 1
ATOM 2504 C C . SER A 1 325 ? 15.016 20.596 -11.901 1.00 85.50 325 SER A C 1
ATOM 2506 O O . SER A 1 325 ? 15.212 20.084 -13.007 1.00 85.50 325 SER A O 1
ATOM 2508 N N . ASP A 1 326 ? 15.118 19.899 -10.769 1.00 87.00 326 ASP A N 1
ATOM 2509 C CA . ASP A 1 326 ? 15.497 18.487 -10.716 1.00 87.00 326 ASP A CA 1
ATOM 2510 C C . ASP A 1 326 ? 14.417 17.574 -11.286 1.00 87.00 326 ASP A C 1
ATOM 2512 O O . ASP A 1 326 ? 14.724 16.712 -12.114 1.00 87.00 326 ASP A O 1
ATOM 2516 N N . LEU A 1 327 ? 13.147 17.805 -10.935 1.00 86.56 327 LEU A N 1
ATOM 2517 C CA . LEU A 1 327 ? 12.027 17.054 -11.514 1.00 86.56 327 LEU A CA 1
ATOM 2518 C C . LEU A 1 327 ? 12.028 17.150 -13.042 1.00 86.56 327 LEU A C 1
ATOM 2520 O O . LEU A 1 327 ? 11.935 16.132 -13.731 1.00 86.56 327 LEU A O 1
ATOM 2524 N N . LYS A 1 328 ? 12.185 18.365 -13.584 1.00 88.38 328 LYS A N 1
ATOM 2525 C CA . LYS A 1 328 ? 12.256 18.592 -15.033 1.00 88.38 328 LYS A CA 1
ATOM 2526 C C . LYS A 1 328 ? 13.444 17.876 -15.660 1.00 88.38 328 LYS A C 1
ATOM 2528 O O . LYS A 1 328 ? 13.289 17.241 -16.703 1.00 88.38 328 LYS A O 1
ATOM 2533 N N . ARG A 1 329 ? 14.619 17.952 -15.030 1.00 90.50 329 ARG A N 1
ATOM 2534 C CA . ARG A 1 329 ? 15.850 17.296 -15.491 1.00 90.50 329 ARG A CA 1
ATOM 2535 C C . ARG A 1 329 ? 15.673 15.780 -15.575 1.00 90.50 329 ARG A C 1
ATOM 2537 O O . ARG A 1 329 ? 15.951 15.205 -16.630 1.00 90.50 329 ARG A O 1
ATOM 2544 N N . VAL A 1 330 ? 15.184 15.146 -14.509 1.00 90.19 330 VAL A N 1
ATOM 2545 C CA . VAL A 1 330 ? 14.955 13.693 -14.442 1.00 90.19 330 VAL A CA 1
ATOM 2546 C C . VAL A 1 330 ? 13.891 13.263 -15.456 1.00 90.19 330 VAL A C 1
ATOM 2548 O O . VAL A 1 330 ? 14.138 12.359 -16.260 1.00 90.19 330 VAL A O 1
ATOM 2551 N N . MET A 1 331 ? 12.747 13.957 -15.498 1.00 89.81 331 MET A N 1
ATOM 2552 C CA . MET A 1 331 ? 11.658 13.653 -16.432 1.00 89.81 331 MET A CA 1
ATOM 2553 C C . MET A 1 331 ? 12.088 13.784 -17.891 1.00 89.81 331 MET A C 1
ATOM 2555 O O . MET A 1 331 ? 11.872 12.865 -18.684 1.00 89.81 331 MET A O 1
ATOM 2559 N N . ALA A 1 332 ? 12.751 14.885 -18.251 1.00 90.50 332 ALA A N 1
ATOM 2560 C CA . ALA A 1 332 ? 13.224 15.103 -19.612 1.00 90.50 332 ALA A CA 1
ATOM 2561 C C . ALA A 1 332 ? 14.247 14.038 -20.028 1.00 90.50 332 ALA A C 1
ATOM 2563 O O . ALA A 1 332 ? 14.142 13.484 -21.124 1.00 90.50 332 ALA A O 1
ATOM 2564 N N . ARG A 1 333 ? 15.214 13.707 -19.160 1.00 91.19 333 ARG A N 1
ATOM 2565 C CA . ARG A 1 333 ? 16.220 12.668 -19.437 1.00 91.19 333 ARG A CA 1
ATOM 2566 C C . ARG A 1 333 ? 15.577 11.312 -19.695 1.00 91.19 333 ARG A C 1
ATOM 2568 O O . ARG A 1 333 ? 15.915 10.663 -20.686 1.00 91.19 333 ARG A O 1
ATOM 2575 N N . PHE A 1 334 ? 14.641 10.901 -18.843 1.00 91.81 334 PHE A N 1
ATOM 2576 C CA . PHE A 1 334 ? 14.003 9.599 -18.982 1.00 91.81 334 PHE A CA 1
ATOM 2577 C C . PHE A 1 334 ? 13.105 9.523 -20.227 1.00 91.81 334 PHE A C 1
ATOM 2579 O O . PHE A 1 334 ? 13.209 8.567 -21.003 1.00 91.81 334 PHE A O 1
ATOM 2586 N N . TRP A 1 335 ? 12.267 10.536 -20.465 1.00 91.00 335 TRP A N 1
ATOM 2587 C CA . TRP A 1 335 ? 11.220 10.484 -21.489 1.00 91.00 335 TRP A CA 1
ATOM 2588 C C . TRP A 1 335 ? 11.655 10.886 -22.897 1.00 91.00 335 TRP A C 1
ATOM 2590 O O . TRP A 1 335 ? 11.068 10.390 -23.861 1.00 91.00 335 TRP A O 1
ATOM 2600 N N . ARG A 1 336 ? 12.712 11.698 -23.056 1.00 87.50 336 ARG A N 1
ATOM 2601 C CA . ARG A 1 336 ? 13.145 12.243 -24.362 1.00 87.50 336 ARG A CA 1
ATOM 2602 C C . ARG A 1 336 ? 13.304 11.192 -25.464 1.00 87.50 336 ARG A C 1
ATOM 2604 O O . ARG A 1 336 ? 13.009 11.478 -26.618 1.00 87.50 336 ARG A O 1
ATOM 2611 N N . ARG A 1 337 ? 13.777 9.987 -25.133 1.00 82.81 337 ARG A N 1
ATOM 2612 C CA . ARG A 1 337 ? 13.966 8.880 -26.098 1.00 82.81 337 ARG A CA 1
ATOM 2613 C C . ARG A 1 337 ? 12.895 7.789 -26.000 1.00 82.81 337 ARG A C 1
ATOM 2615 O O . ARG A 1 337 ? 12.887 6.861 -26.805 1.00 82.81 337 ARG A O 1
ATOM 2622 N N . ARG A 1 338 ? 12.012 7.876 -25.002 1.00 90.38 338 ARG A N 1
ATOM 2623 C CA . ARG A 1 338 ? 11.078 6.805 -24.627 1.00 90.38 338 ARG A CA 1
ATOM 2624 C C . ARG A 1 338 ? 9.624 7.118 -24.934 1.00 90.38 338 ARG A C 1
ATOM 2626 O O . ARG A 1 338 ? 8.838 6.190 -25.061 1.00 90.38 338 ARG A O 1
ATOM 2633 N N . PHE A 1 339 ? 9.260 8.391 -25.072 1.00 90.31 339 PHE A N 1
ATOM 2634 C CA . PHE A 1 339 ? 7.863 8.791 -25.231 1.00 90.31 339 PHE A CA 1
ATOM 2635 C C . PHE A 1 339 ? 7.194 8.124 -26.441 1.00 90.31 339 PHE A C 1
ATOM 2637 O O . PHE A 1 339 ? 6.271 7.327 -26.284 1.00 90.31 339 PHE A O 1
ATOM 2644 N N . PHE A 1 340 ? 7.717 8.371 -27.644 1.00 89.31 340 PHE A N 1
ATOM 2645 C CA . PHE A 1 340 ? 7.141 7.824 -28.875 1.00 89.31 340 PHE A CA 1
ATOM 2646 C C . PHE A 1 340 ? 7.339 6.314 -29.010 1.00 89.31 340 PHE A C 1
ATOM 2648 O O . PHE A 1 340 ? 6.454 5.624 -29.508 1.00 89.31 340 PHE A O 1
ATOM 2655 N N . SER A 1 341 ? 8.467 5.778 -28.536 1.00 90.25 341 SER A N 1
ATOM 2656 C CA . SER A 1 341 ? 8.701 4.332 -28.574 1.00 90.25 341 SER A CA 1
ATOM 2657 C C . SER A 1 341 ? 7.756 3.573 -27.641 1.00 90.25 341 SER A C 1
ATOM 2659 O O . SER A 1 341 ? 7.330 2.476 -27.988 1.00 90.25 341 SER A O 1
ATOM 2661 N N . ARG A 1 342 ? 7.371 4.154 -26.497 1.00 89.12 342 ARG A N 1
ATOM 2662 C CA . ARG A 1 342 ? 6.321 3.608 -25.627 1.00 89.12 342 ARG A CA 1
ATOM 2663 C C . ARG A 1 342 ? 4.937 3.739 -26.248 1.00 89.12 342 ARG A C 1
ATOM 2665 O O . ARG A 1 342 ? 4.219 2.746 -26.268 1.00 89.12 342 ARG A O 1
ATOM 2672 N N . LEU A 1 343 ? 4.596 4.907 -26.795 1.00 90.94 343 LEU A N 1
ATOM 2673 C CA . LEU A 1 343 ? 3.315 5.136 -27.471 1.00 90.94 343 LEU A CA 1
ATOM 2674 C C . LEU A 1 343 ? 3.082 4.125 -28.609 1.00 90.94 343 LEU A C 1
ATOM 2676 O O . LEU A 1 343 ? 2.002 3.559 -28.727 1.00 90.94 343 LEU A O 1
ATOM 2680 N N . ALA A 1 344 ? 4.112 3.842 -29.409 1.00 91.00 344 ALA A N 1
ATOM 2681 C CA . ALA A 1 344 ? 4.029 2.892 -30.518 1.00 91.00 344 ALA A CA 1
ATOM 2682 C C . ALA A 1 344 ? 3.923 1.417 -30.081 1.00 91.00 344 ALA A C 1
ATOM 2684 O O . ALA A 1 344 ? 3.620 0.556 -30.903 1.00 91.00 344 ALA A O 1
ATOM 2685 N N . ARG A 1 345 ? 4.207 1.100 -28.810 1.00 88.81 345 ARG A N 1
ATOM 2686 C CA . ARG A 1 345 ? 4.198 -0.272 -28.270 1.00 88.81 345 ARG A CA 1
ATOM 2687 C C . ARG A 1 345 ? 2.910 -0.633 -27.529 1.00 88.81 345 ARG A C 1
ATOM 2689 O O . ARG A 1 345 ? 2.809 -1.773 -27.077 1.00 88.81 345 ARG A O 1
ATOM 2696 N N . LEU A 1 346 ? 1.970 0.303 -27.393 1.00 90.88 346 LEU A N 1
ATOM 2697 C CA . LEU A 1 346 ? 0.698 0.075 -26.708 1.00 90.88 346 LEU A CA 1
ATOM 2698 C C . LEU A 1 346 ? -0.153 -0.954 -27.470 1.00 90.88 346 LEU A C 1
ATOM 2700 O O . LEU A 1 346 ? -0.215 -0.943 -28.698 1.00 90.88 346 LEU A O 1
ATOM 2704 N N . ARG A 1 347 ? -0.816 -1.843 -26.732 1.00 89.81 347 ARG A N 1
ATOM 2705 C CA . ARG A 1 347 ? -1.564 -3.002 -27.244 1.00 89.81 347 ARG A CA 1
ATOM 2706 C C . ARG A 1 347 ? -3.034 -3.005 -26.847 1.00 89.81 347 ARG A C 1
ATOM 2708 O O . ARG A 1 347 ? -3.785 -3.849 -27.325 1.00 89.81 347 ARG A O 1
ATOM 2715 N N . SER A 1 348 ? -3.453 -2.107 -25.960 1.00 89.62 348 SER A N 1
ATOM 2716 C CA . SER A 1 348 ? -4.831 -2.058 -25.470 1.00 89.62 348 SER A CA 1
ATOM 2717 C C . SER A 1 348 ? -5.284 -0.638 -25.134 1.00 89.62 348 SER A C 1
ATOM 2719 O O . SER A 1 348 ? -4.471 0.263 -24.919 1.00 89.62 348 SER A O 1
ATOM 2721 N N . ALA A 1 349 ? -6.602 -0.445 -25.043 1.00 88.81 349 ALA A N 1
ATOM 2722 C CA . ALA A 1 349 ? -7.188 0.818 -24.598 1.00 88.81 349 ALA A CA 1
ATOM 2723 C C . ALA A 1 349 ? -6.784 1.171 -23.155 1.00 88.81 349 ALA A C 1
ATOM 2725 O O . ALA A 1 349 ? -6.530 2.335 -22.862 1.00 88.81 349 ALA A O 1
ATOM 2726 N N . GLY A 1 350 ? -6.662 0.175 -22.269 1.00 86.88 350 GLY A N 1
ATOM 2727 C CA . GLY A 1 350 ? -6.185 0.386 -20.897 1.00 86.88 350 GLY A CA 1
ATOM 2728 C C . GLY A 1 350 ? -4.752 0.922 -20.857 1.00 86.88 350 GLY A C 1
ATOM 2729 O O . GLY A 1 350 ? -4.475 1.897 -20.162 1.00 86.88 350 GLY A O 1
ATOM 2730 N N . GLU A 1 351 ? -3.863 0.356 -21.679 1.00 88.88 351 GLU A N 1
ATOM 2731 C CA . GLU A 1 351 ? -2.490 0.853 -21.827 1.00 88.88 351 GLU A CA 1
ATOM 2732 C C . GLU A 1 351 ? -2.448 2.290 -22.363 1.00 88.88 351 GLU A C 1
ATOM 2734 O O . GLU A 1 351 ? -1.648 3.093 -21.886 1.00 88.88 351 GLU A O 1
ATOM 2739 N N . LEU A 1 352 ? -3.328 2.639 -23.309 1.00 90.50 352 LEU A N 1
ATOM 2740 C CA . LEU A 1 352 ? -3.455 4.009 -23.807 1.00 90.50 352 LEU A CA 1
ATOM 2741 C C . LEU A 1 352 ? -3.927 4.978 -22.721 1.00 90.50 352 LEU A C 1
ATOM 2743 O O . LEU A 1 352 ? -3.323 6.034 -22.556 1.00 90.50 352 LEU A O 1
ATOM 2747 N N . ILE A 1 353 ? -4.960 4.625 -21.953 1.00 88.19 353 ILE A N 1
ATOM 2748 C CA . ILE A 1 353 ? -5.466 5.465 -20.858 1.00 88.19 353 ILE A CA 1
ATOM 2749 C C . ILE A 1 353 ? -4.357 5.727 -19.835 1.00 88.19 353 ILE A C 1
ATOM 2751 O O . ILE A 1 353 ? -4.123 6.878 -19.463 1.00 88.19 353 ILE A O 1
ATOM 2755 N N . MET A 1 354 ? -3.630 4.687 -19.420 1.00 86.94 354 MET A N 1
ATOM 2756 C CA . MET A 1 354 ? -2.536 4.847 -18.461 1.00 86.94 354 MET A CA 1
ATOM 2757 C C . MET A 1 354 ? -1.363 5.633 -19.037 1.00 86.94 354 MET A C 1
ATOM 2759 O O . MET A 1 354 ? -0.816 6.495 -18.351 1.00 86.94 354 MET A O 1
ATOM 2763 N N . PHE A 1 355 ? -1.026 5.428 -20.313 1.00 89.12 355 PHE A N 1
ATOM 2764 C CA . PHE A 1 355 ? -0.037 6.252 -21.000 1.00 89.12 355 PHE A CA 1
ATOM 2765 C C . PHE A 1 355 ? -0.442 7.733 -21.016 1.00 89.12 355 PHE A C 1
ATOM 2767 O O . PHE A 1 355 ? 0.403 8.592 -20.770 1.00 89.12 355 PHE A O 1
ATOM 2774 N N . MET A 1 356 ? -1.717 8.046 -21.258 1.00 88.38 356 MET A N 1
ATOM 2775 C CA . MET A 1 356 ? -2.226 9.421 -21.251 1.00 88.38 356 MET A CA 1
ATOM 2776 C C . MET A 1 356 ? -2.190 10.042 -19.848 1.00 88.38 356 MET A C 1
ATOM 2778 O O . MET A 1 356 ? -1.708 11.166 -19.715 1.00 88.38 356 MET A O 1
ATOM 2782 N N . LYS A 1 357 ? -2.606 9.309 -18.800 1.00 85.69 357 LYS A N 1
ATOM 2783 C CA . LYS A 1 357 ? -2.485 9.755 -17.394 1.00 85.69 357 LYS A CA 1
ATOM 2784 C C . LYS A 1 357 ? -1.025 10.076 -17.041 1.00 85.69 357 LYS A C 1
ATOM 2786 O O . LYS A 1 357 ? -0.720 11.152 -16.534 1.00 85.69 357 LYS A O 1
ATOM 2791 N N . THR A 1 358 ? -0.103 9.177 -17.386 1.00 84.62 358 THR A N 1
ATOM 2792 C CA . THR A 1 358 ? 1.342 9.388 -17.224 1.00 84.62 358 THR A CA 1
ATOM 2793 C C . THR A 1 358 ? 1.842 10.599 -18.020 1.00 84.62 358 THR A C 1
ATOM 2795 O O . THR A 1 358 ? 2.592 11.418 -17.493 1.00 84.62 358 THR A O 1
ATOM 2798 N N . SER A 1 359 ? 1.417 10.742 -19.277 1.00 85.88 359 SER A N 1
ATOM 2799 C CA . SER A 1 359 ? 1.815 11.849 -20.159 1.00 85.88 359 SER A CA 1
ATOM 2800 C C . SER A 1 359 ? 1.391 13.201 -19.609 1.00 85.88 359 SER A C 1
ATOM 2802 O O . SER A 1 359 ? 2.171 14.149 -19.668 1.00 85.88 359 SER A O 1
ATOM 2804 N N . TYR A 1 360 ? 0.192 13.277 -19.031 1.00 83.12 360 TYR A N 1
ATOM 2805 C CA . TYR A 1 360 ? -0.286 14.481 -18.366 1.00 83.12 360 TYR A CA 1
ATOM 2806 C C . TYR A 1 360 ? 0.641 14.882 -17.211 1.00 83.12 360 TYR A C 1
ATOM 2808 O O . TYR A 1 360 ? 1.127 16.009 -17.200 1.00 83.12 360 TYR A O 1
ATOM 2816 N N . ASN A 1 361 ? 0.989 13.944 -16.318 1.00 77.44 361 ASN A N 1
ATOM 2817 C CA . ASN A 1 361 ? 1.924 14.205 -15.213 1.00 77.44 361 ASN A CA 1
ATOM 2818 C C . ASN A 1 361 ? 3.284 14.716 -15.708 1.00 77.44 361 ASN A C 1
ATOM 2820 O O . ASN A 1 361 ? 3.857 15.639 -15.134 1.00 77.44 361 ASN A O 1
ATOM 2824 N N . ILE A 1 362 ? 3.808 14.129 -16.786 1.00 81.69 362 ILE A N 1
ATOM 2825 C CA . ILE A 1 362 ? 5.094 14.533 -17.367 1.00 81.69 362 ILE A CA 1
ATOM 2826 C C . ILE A 1 362 ? 5.017 15.954 -17.916 1.00 81.69 362 ILE A C 1
ATOM 2828 O O . ILE A 1 362 ? 5.892 16.770 -17.629 1.00 81.69 362 ILE A O 1
ATOM 2832 N N . LEU A 1 363 ? 3.994 16.246 -18.720 1.00 81.62 363 LEU A N 1
ATOM 2833 C CA . LEU A 1 363 ? 3.826 17.556 -19.342 1.00 81.62 363 LEU A CA 1
ATOM 2834 C C . LEU A 1 363 ? 3.621 18.637 -18.291 1.00 81.62 363 LEU A C 1
ATOM 2836 O O . LEU A 1 363 ? 4.257 19.680 -18.377 1.00 81.62 363 LEU A O 1
ATOM 2840 N N . ASP A 1 364 ? 2.811 18.370 -17.277 1.00 78.19 364 ASP A N 1
ATOM 2841 C CA . ASP A 1 364 ? 2.557 19.319 -16.203 1.00 78.19 364 ASP A CA 1
ATOM 2842 C C . ASP A 1 364 ? 3.848 19.607 -15.402 1.00 78.19 364 ASP A C 1
ATOM 2844 O O . ASP A 1 364 ? 4.209 20.764 -15.182 1.00 78.19 364 ASP A O 1
ATOM 2848 N N . ILE A 1 365 ? 4.680 18.591 -15.116 1.00 80.38 365 ILE A N 1
ATOM 2849 C CA . ILE A 1 365 ? 6.009 18.811 -14.516 1.00 80.38 365 ILE A CA 1
ATOM 2850 C C . ILE A 1 365 ? 6.895 19.663 -15.436 1.00 80.38 365 ILE A C 1
ATOM 2852 O O . ILE A 1 365 ? 7.502 20.633 -14.981 1.00 80.38 365 ILE A O 1
ATOM 2856 N N . LEU A 1 366 ? 6.984 19.332 -16.726 1.00 80.81 366 LEU A N 1
ATOM 2857 C CA . LEU A 1 366 ? 7.874 20.018 -17.670 1.00 80.81 366 LEU A CA 1
ATOM 2858 C C . LEU A 1 366 ? 7.451 21.470 -17.946 1.00 80.81 366 LEU A C 1
ATOM 2860 O O . LEU A 1 366 ? 8.319 22.338 -18.101 1.00 80.81 366 LEU A O 1
ATOM 2864 N N . LEU A 1 367 ? 6.146 21.738 -17.971 1.00 82.12 367 LEU A N 1
ATOM 2865 C CA . LEU A 1 367 ? 5.564 23.041 -18.296 1.00 82.12 367 LEU A CA 1
ATOM 2866 C C . LEU A 1 367 ? 5.336 23.936 -17.070 1.00 82.12 367 LEU A C 1
ATOM 2868 O O . LEU A 1 367 ? 5.254 25.152 -17.231 1.00 82.12 367 LEU A O 1
ATOM 2872 N N . SER A 1 368 ? 5.290 23.376 -15.858 1.00 78.88 368 SER A N 1
ATOM 2873 C CA . SER A 1 368 ? 5.127 24.155 -14.624 1.00 78.88 368 SER A CA 1
ATOM 2874 C C . SER A 1 368 ? 6.225 25.213 -14.446 1.00 78.88 368 SER A C 1
ATOM 2876 O O . SER A 1 368 ? 7.367 25.044 -14.883 1.00 78.88 368 SER A O 1
ATOM 2878 N N . SER A 1 369 ? 5.890 26.338 -13.812 1.00 69.56 369 SER A N 1
ATOM 2879 C CA . SER A 1 369 ? 6.833 27.430 -13.544 1.00 69.56 369 SER A CA 1
ATOM 2880 C C . SER A 1 369 ? 7.070 27.584 -12.045 1.00 69.56 369 SER A C 1
ATOM 2882 O O . SER A 1 369 ? 6.167 27.341 -11.247 1.00 69.56 369 SER A O 1
ATOM 2884 N N . GLU A 1 370 ? 8.263 28.037 -11.657 1.00 59.00 370 GLU A N 1
ATOM 2885 C CA . GLU A 1 370 ? 8.600 28.289 -10.246 1.00 59.00 370 GLU A CA 1
ATOM 2886 C C . GLU A 1 370 ? 7.763 29.414 -9.615 1.00 59.00 370 GLU A C 1
ATOM 2888 O O . GLU A 1 370 ? 7.747 29.550 -8.403 1.00 59.00 370 GLU A O 1
ATOM 2893 N N . ARG A 1 371 ? 7.029 30.207 -10.411 1.00 46.69 371 ARG A N 1
ATOM 2894 C CA . ARG A 1 371 ? 6.185 31.311 -9.919 1.00 46.69 371 ARG A CA 1
ATOM 2895 C C . ARG A 1 371 ? 4.855 30.860 -9.293 1.00 46.69 371 ARG A C 1
ATOM 2897 O O . ARG A 1 371 ? 4.110 31.713 -8.818 1.00 46.69 371 ARG A O 1
ATOM 2904 N N . HIS A 1 372 ? 4.520 29.569 -9.348 1.00 41.09 372 HIS A N 1
ATOM 2905 C CA . HIS A 1 372 ? 3.222 29.021 -8.914 1.00 41.09 372 HIS A CA 1
ATOM 2906 C C . HIS A 1 372 ? 3.339 27.850 -7.919 1.00 41.09 372 HIS A C 1
ATOM 2908 O O . HIS A 1 372 ? 2.376 27.108 -7.735 1.00 41.09 372 HIS A O 1
ATOM 2914 N N . ARG A 1 373 ? 4.504 27.671 -7.291 1.00 43.88 373 ARG A N 1
ATOM 2915 C CA . ARG A 1 373 ? 4.695 26.827 -6.102 1.00 43.88 373 ARG A CA 1
ATOM 2916 C C . ARG A 1 373 ? 5.072 27.722 -4.936 1.00 43.88 373 ARG A C 1
ATOM 2918 O O . ARG A 1 373 ? 4.691 27.354 -3.807 1.00 43.88 373 ARG A O 1
#